Protein AF-A0A4V1TJR4-F1 (afdb_monomer)

Structure (mmCIF, N/CA/C/O backbone):
data_AF-A0A4V1TJR4-F1
#
_entry.id   AF-A0A4V1TJR4-F1
#
loop_
_atom_site.group_PDB
_atom_site.id
_atom_site.type_symbol
_atom_site.label_atom_id
_atom_site.label_alt_id
_atom_site.label_comp_id
_atom_site.label_asym_id
_atom_site.label_entity_id
_atom_site.label_seq_id
_atom_site.pdbx_PDB_ins_code
_atom_site.Cartn_x
_atom_site.Cartn_y
_atom_site.Cartn_z
_atom_site.occupancy
_atom_site.B_iso_or_equiv
_atom_site.auth_seq_id
_atom_site.auth_comp_id
_atom_site.auth_asym_id
_atom_site.auth_atom_id
_atom_site.pdbx_PDB_model_num
ATOM 1 N N . MET A 1 1 ? -10.314 -3.777 49.788 1.00 38.22 1 MET A N 1
ATOM 2 C CA . MET A 1 1 ? -10.938 -4.691 48.811 1.00 38.22 1 MET A CA 1
ATOM 3 C C . MET A 1 1 ? -10.378 -4.323 47.458 1.00 38.22 1 MET A C 1
ATOM 5 O O . MET A 1 1 ? -10.513 -3.183 47.036 1.00 38.22 1 MET A O 1
ATOM 9 N N . THR A 1 2 ? -9.580 -5.224 46.911 1.00 32.88 2 THR A N 1
ATOM 10 C CA . THR A 1 2 ? -8.744 -5.032 45.730 1.00 32.88 2 THR A CA 1
ATOM 11 C C . THR A 1 2 ? -9.587 -4.904 44.470 1.00 32.88 2 THR A C 1
ATOM 13 O O . THR A 1 2 ? -10.451 -5.730 44.196 1.00 32.88 2 THR A O 1
ATOM 16 N N . SER A 1 3 ? -9.292 -3.837 43.730 1.00 39.75 3 SER A N 1
ATOM 17 C CA . SER A 1 3 ? -9.619 -3.632 42.324 1.00 39.75 3 SER A CA 1
ATOM 18 C C . SER A 1 3 ? -9.189 -4.830 41.475 1.00 39.75 3 SER A C 1
ATOM 20 O O . SER A 1 3 ? -8.103 -5.379 41.674 1.00 39.75 3 SER A O 1
ATOM 22 N N . THR A 1 4 ? -10.020 -5.206 40.508 1.00 33.38 4 THR A N 1
ATOM 23 C CA . THR A 1 4 ? -9.563 -5.789 39.240 1.00 33.38 4 THR A CA 1
ATOM 24 C C . THR A 1 4 ? -10.661 -5.582 38.201 1.00 33.38 4 THR A C 1
ATOM 26 O O . THR A 1 4 ? -11.605 -6.358 38.087 1.00 33.38 4 THR A O 1
ATOM 29 N N . THR A 1 5 ? -10.568 -4.470 37.477 1.00 35.16 5 THR A N 1
ATOM 30 C CA . THR A 1 5 ? -11.220 -4.291 36.177 1.00 35.16 5 THR A CA 1
ATOM 31 C C . THR A 1 5 ? -10.621 -5.299 35.186 1.00 35.16 5 THR A C 1
ATOM 33 O O . THR A 1 5 ? -9.412 -5.539 35.247 1.00 35.16 5 THR A O 1
ATOM 36 N N . PRO A 1 6 ? -11.405 -5.881 34.261 1.00 42.47 6 PRO A N 1
ATOM 37 C CA . PRO A 1 6 ? -10.841 -6.661 33.172 1.00 42.47 6 PRO A CA 1
ATOM 38 C C . PRO A 1 6 ? -10.110 -5.704 32.229 1.00 42.47 6 PRO A C 1
ATOM 40 O O . PRO A 1 6 ? -10.704 -4.760 31.708 1.00 42.47 6 PRO A O 1
ATOM 43 N N . THR A 1 7 ? -8.816 -5.927 32.037 1.00 40.94 7 THR A N 1
ATOM 44 C CA . THR A 1 7 ? -8.025 -5.279 30.992 1.00 40.94 7 THR A CA 1
ATOM 45 C C . THR A 1 7 ? -8.457 -5.879 29.657 1.00 40.94 7 THR A C 1
ATOM 47 O O . THR A 1 7 ? -7.927 -6.905 29.234 1.00 40.94 7 THR A O 1
ATOM 50 N N . ASP A 1 8 ? -9.469 -5.287 29.025 1.00 43.50 8 ASP A N 1
ATOM 51 C CA . ASP A 1 8 ? -9.760 -5.562 27.618 1.00 43.50 8 ASP A CA 1
ATOM 52 C C . ASP A 1 8 ? -8.494 -5.182 26.824 1.00 43.50 8 ASP A C 1
ATOM 54 O O . ASP A 1 8 ? -7.945 -4.094 27.064 1.00 43.50 8 ASP A O 1
ATOM 58 N N . PRO A 1 9 ? -7.933 -6.056 25.966 1.00 48.81 9 PRO A N 1
ATOM 59 C CA . PRO A 1 9 ? -6.803 -5.666 25.140 1.00 48.81 9 PRO A CA 1
ATOM 60 C C . PRO A 1 9 ? -7.197 -4.424 24.344 1.00 48.81 9 PRO A C 1
ATOM 62 O O . PRO A 1 9 ? -8.280 -4.371 23.765 1.00 48.81 9 PRO A O 1
ATOM 65 N N . SER A 1 10 ? -6.316 -3.419 24.339 1.00 57.31 10 SER A N 1
ATOM 66 C CA . SER A 1 10 ? -6.489 -2.232 23.507 1.00 57.31 10 SER A CA 1
ATOM 67 C C . SER A 1 10 ? -6.923 -2.676 22.101 1.00 57.31 10 SER A C 1
ATOM 69 O O . SER A 1 10 ? -6.229 -3.502 21.501 1.00 57.31 10 SER A O 1
ATOM 71 N N . PRO A 1 11 ? -8.033 -2.149 21.553 1.00 82.44 11 PRO A N 1
ATOM 72 C CA . PRO A 1 11 ? -8.532 -2.522 20.225 1.00 82.44 11 PRO A CA 1
ATOM 73 C C . PRO A 1 11 ? -7.549 -2.150 19.104 1.00 82.44 11 PRO A C 1
ATOM 75 O O . PRO A 1 11 ? -7.754 -2.515 17.948 1.00 82.44 11 PRO A O 1
ATOM 78 N N . VAL A 1 12 ? -6.478 -1.433 19.456 1.00 94.00 12 VAL A N 1
ATOM 79 C CA . VAL A 1 12 ? -5.390 -0.994 18.593 1.00 94.00 12 VAL A CA 1
ATOM 80 C C . VAL A 1 12 ? -4.115 -1.762 18.941 1.00 94.00 12 VAL A C 1
ATOM 82 O O . VAL A 1 12 ? -3.617 -1.681 20.067 1.00 94.00 12 VAL A O 1
ATOM 85 N N . ILE A 1 13 ? -3.569 -2.466 17.954 1.00 95.25 13 ILE A N 1
ATOM 86 C CA . ILE A 1 13 ? -2.310 -3.209 18.015 1.00 95.25 13 ILE A CA 1
ATOM 87 C C . ILE A 1 13 ? -1.257 -2.415 17.236 1.00 95.25 13 ILE A C 1
ATOM 89 O O . ILE A 1 13 ? -1.428 -2.182 16.041 1.00 95.25 13 ILE A O 1
ATOM 93 N N . ALA A 1 14 ? -0.164 -2.011 17.883 1.00 94.81 14 ALA A N 1
ATOM 94 C CA . ALA A 1 14 ? 0.976 -1.419 17.184 1.00 94.81 14 ALA A CA 1
ATOM 95 C C . ALA A 1 14 ? 1.708 -2.492 16.362 1.00 94.81 14 ALA A C 1
ATOM 97 O O . ALA A 1 14 ? 1.991 -3.583 16.868 1.00 94.81 14 ALA A O 1
ATOM 98 N N . LEU A 1 15 ? 2.003 -2.195 15.097 1.00 95.00 15 LEU A N 1
ATOM 99 C CA . LEU A 1 15 ? 2.690 -3.125 14.204 1.00 95.00 15 LEU A CA 1
ATOM 100 C C . LEU A 1 15 ? 4.219 -2.959 14.324 1.00 95.00 15 LEU A C 1
AT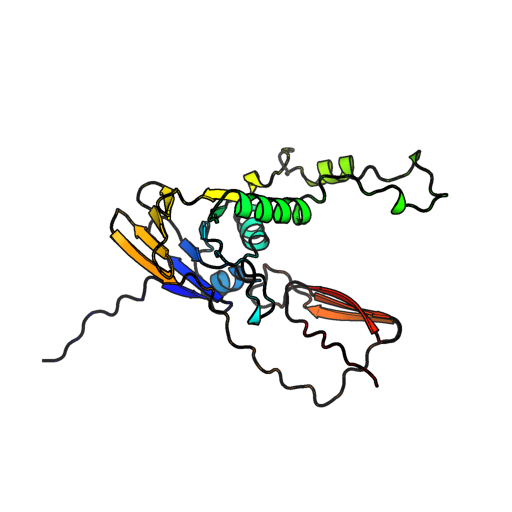OM 102 O O . LEU A 1 15 ? 4.698 -1.825 14.332 1.00 95.00 15 LEU A O 1
ATOM 106 N N . PRO A 1 16 ? 5.008 -4.051 14.410 1.00 92.56 16 PRO A N 1
ATOM 107 C CA . PRO A 1 16 ? 6.461 -3.988 14.597 1.00 92.56 16 PRO A CA 1
ATOM 108 C C . PRO A 1 16 ? 7.248 -3.134 13.591 1.00 92.56 16 PRO A C 1
ATOM 110 O O . PRO A 1 16 ? 8.264 -2.552 13.966 1.00 92.56 16 PRO A O 1
ATOM 113 N N . ARG A 1 17 ? 6.821 -3.066 12.325 1.00 90.69 17 ARG A N 1
ATOM 114 C CA . ARG A 1 17 ? 7.437 -2.240 11.264 1.00 90.69 17 ARG A CA 1
ATOM 115 C C . ARG A 1 17 ? 6.889 -0.815 11.219 1.00 90.69 17 ARG A C 1
ATOM 117 O O . ARG A 1 17 ? 7.406 0.013 10.473 1.00 90.69 17 ARG A O 1
ATOM 124 N N . GLY A 1 18 ? 5.882 -0.534 12.036 1.00 93.06 18 GLY A N 1
ATOM 125 C CA . GLY A 1 18 ? 5.210 0.746 12.154 1.00 93.06 18 GLY A CA 1
ATOM 126 C C . GLY A 1 18 ? 3.765 0.714 11.672 1.00 93.06 18 GLY A C 1
ATOM 127 O O . GLY A 1 18 ? 3.339 -0.167 10.920 1.00 93.06 18 GLY A O 1
ATOM 128 N N . GLY A 1 19 ? 3.012 1.713 12.122 1.00 94.44 19 GLY A N 1
ATOM 129 C CA . GLY A 1 19 ? 1.567 1.776 11.935 1.00 94.44 19 GLY A CA 1
ATOM 130 C C . GLY A 1 19 ? 0.792 1.006 13.004 1.00 94.44 19 GLY A C 1
ATOM 131 O O . GLY A 1 19 ? 1.345 0.486 13.977 1.00 94.44 19 GLY A O 1
ATOM 132 N N . ALA A 1 20 ? -0.523 0.955 12.831 1.00 96.56 20 ALA A N 1
ATOM 133 C CA . ALA A 1 20 ? -1.437 0.377 13.802 1.00 96.56 20 ALA A CA 1
ATOM 134 C C . ALA A 1 20 ? -2.512 -0.472 13.130 1.00 96.56 20 ALA A C 1
ATOM 136 O O . ALA A 1 20 ? -2.950 -0.193 12.019 1.00 96.56 20 ALA A O 1
ATOM 137 N N . TYR A 1 21 ? -2.970 -1.493 13.836 1.00 97.44 21 TYR A N 1
ATOM 138 C CA . TYR A 1 21 ? -3.981 -2.436 13.393 1.00 97.44 21 TYR A CA 1
ATOM 139 C C . TYR A 1 21 ? -5.177 -2.390 14.336 1.00 97.44 21 TYR A C 1
ATOM 141 O O . TYR A 1 21 ? -5.015 -2.472 15.551 1.00 97.44 21 TYR A O 1
ATOM 149 N N . VAL A 1 22 ? -6.380 -2.299 13.779 1.00 97.12 22 VAL A N 1
ATOM 150 C CA . VAL A 1 22 ? -7.634 -2.278 14.533 1.00 97.12 22 VAL A CA 1
ATOM 151 C C . VAL A 1 22 ? -8.538 -3.392 14.028 1.00 97.12 22 VAL A C 1
ATOM 153 O O . VAL A 1 22 ? -9.001 -3.367 12.885 1.00 97.12 22 VAL A O 1
ATOM 156 N N . ALA A 1 23 ? -8.799 -4.380 14.883 1.00 95.56 23 ALA A N 1
ATOM 157 C CA . ALA A 1 23 ? -9.772 -5.428 14.597 1.00 95.56 23 ALA A CA 1
ATOM 158 C C . ALA A 1 23 ? -11.185 -4.897 14.856 1.00 95.56 23 ALA A C 1
ATOM 160 O O . ALA A 1 23 ? -11.465 -4.407 15.948 1.00 95.56 23 ALA A O 1
ATOM 161 N N . THR A 1 24 ? -12.085 -5.028 13.881 1.00 94.62 24 THR A N 1
ATOM 162 C CA . THR A 1 24 ? -13.505 -4.678 14.040 1.00 94.62 24 THR A CA 1
ATOM 163 C C . THR A 1 24 ? -14.396 -5.847 13.614 1.00 94.62 24 THR A C 1
ATOM 165 O O . THR A 1 24 ? -13.952 -6.689 12.822 1.00 94.62 24 THR A O 1
ATOM 168 N N . PRO A 1 25 ? -15.668 -5.890 14.050 1.00 92.94 25 PRO A N 1
ATOM 169 C CA . PRO A 1 25 ? -16.646 -6.855 13.541 1.00 92.94 25 PRO A CA 1
ATOM 170 C C . PRO A 1 25 ? -16.840 -6.810 12.013 1.00 92.94 25 PRO A C 1
ATOM 172 O O . PRO A 1 25 ? -17.247 -7.803 11.417 1.00 92.94 25 PRO A O 1
ATOM 175 N N . HIS A 1 26 ? -16.513 -5.686 11.366 1.00 93.56 26 HIS A N 1
ATOM 176 C CA . HIS A 1 26 ? -16.656 -5.468 9.920 1.00 93.56 26 HIS A CA 1
ATOM 177 C C . HIS A 1 26 ? -15.360 -5.712 9.129 1.00 93.56 26 HIS A C 1
ATOM 179 O O . HIS A 1 26 ? -15.292 -5.422 7.933 1.00 93.56 26 HIS A O 1
ATOM 185 N N . GLY A 1 27 ? -14.327 -6.245 9.786 1.00 92.62 27 GLY A N 1
ATOM 186 C CA . GLY A 1 27 ? -13.013 -6.492 9.205 1.00 92.62 27 GLY A CA 1
ATOM 187 C C . GLY A 1 27 ? -11.919 -5.618 9.812 1.00 92.62 27 GLY A C 1
ATOM 188 O O . GLY A 1 27 ? -12.170 -4.641 10.517 1.00 92.62 27 GLY A O 1
ATOM 189 N N . ALA A 1 28 ? -10.675 -6.006 9.557 1.00 95.06 28 ALA A N 1
ATOM 190 C CA . ALA A 1 28 ? -9.513 -5.308 10.080 1.00 95.06 28 ALA A CA 1
ATOM 191 C C . ALA A 1 28 ? -9.184 -4.046 9.278 1.00 95.06 28 ALA A C 1
ATOM 193 O O . ALA A 1 28 ? -9.256 -4.049 8.043 1.00 95.06 28 ALA A O 1
ATOM 194 N N . ILE A 1 29 ? -8.765 -3.005 9.995 1.00 98.06 29 ILE A N 1
ATOM 195 C CA . ILE A 1 29 ? -8.254 -1.750 9.444 1.00 98.06 29 ILE A CA 1
ATOM 196 C C . ILE A 1 29 ? -6.796 -1.608 9.853 1.00 98.06 29 ILE A C 1
ATOM 198 O O . ILE A 1 29 ? -6.458 -1.831 11.014 1.00 98.06 29 ILE A O 1
ATOM 202 N N . GLN A 1 30 ? -5.946 -1.191 8.923 1.00 98.06 30 GLN A N 1
ATOM 203 C CA . GLN A 1 30 ? -4.584 -0.786 9.238 1.00 98.06 30 GLN A CA 1
ATOM 204 C C . GLN A 1 30 ? -4.365 0.696 8.943 1.00 98.06 30 GLN A C 1
ATOM 206 O O . GLN A 1 30 ? -4.828 1.208 7.931 1.00 98.06 30 GLN A O 1
ATOM 211 N N . PHE A 1 31 ? -3.640 1.371 9.823 1.00 97.81 31 PHE A N 1
ATOM 212 C CA . PHE A 1 31 ? -3.263 2.774 9.735 1.00 97.81 31 PHE A CA 1
ATOM 213 C C . PHE A 1 31 ? -1.756 2.872 9.553 1.00 97.81 31 PHE A C 1
ATOM 215 O O . PHE A 1 31 ? -1.008 2.290 10.340 1.00 97.81 31 PHE A O 1
ATOM 222 N N . GLY A 1 32 ? -1.315 3.607 8.534 1.00 96.69 32 GLY A N 1
ATOM 223 C CA . GLY A 1 32 ? 0.091 3.609 8.139 1.00 96.69 32 GLY A CA 1
ATOM 224 C C . GLY A 1 32 ? 0.467 2.337 7.380 1.00 96.69 32 GLY A C 1
ATOM 225 O O . GLY A 1 32 ? 0.025 1.228 7.694 1.00 96.69 32 GLY A O 1
ATOM 226 N N . ILE A 1 33 ? 1.266 2.501 6.331 1.00 96.62 33 ILE A N 1
ATOM 227 C CA . ILE A 1 33 ? 1.611 1.425 5.402 1.00 96.62 33 ILE A CA 1
ATOM 228 C C . ILE A 1 33 ? 3.122 1.489 5.119 1.00 96.62 33 ILE A C 1
ATOM 230 O O . ILE A 1 33 ? 3.523 1.792 3.997 1.00 96.62 33 ILE A O 1
ATOM 234 N N . PRO A 1 34 ? 3.988 1.283 6.131 1.00 94.44 34 PRO A N 1
ATOM 235 C CA . PRO A 1 34 ? 5.426 1.179 5.893 1.00 94.44 34 PRO A CA 1
ATOM 236 C C . PRO A 1 34 ? 5.758 -0.064 5.045 1.00 94.44 34 PRO A C 1
ATOM 238 O O . PRO A 1 34 ? 4.907 -0.955 4.895 1.00 94.44 34 PRO A O 1
ATOM 241 N N . PRO A 1 35 ? 6.988 -0.170 4.507 1.00 89.44 35 PRO A N 1
ATOM 242 C CA . PRO A 1 35 ? 7.384 -1.310 3.696 1.00 89.44 35 PRO A CA 1
ATOM 243 C C . PRO A 1 35 ? 7.189 -2.624 4.447 1.00 89.44 35 PRO A C 1
ATOM 245 O O . PRO A 1 35 ? 7.333 -2.711 5.668 1.00 89.44 35 PRO A O 1
ATOM 248 N N . GLU A 1 36 ? 6.848 -3.669 3.696 1.00 87.44 36 GLU A N 1
ATOM 249 C CA . GLU A 1 36 ? 6.663 -5.028 4.213 1.00 87.44 36 GLU A CA 1
ATOM 250 C C . GLU A 1 36 ? 5.591 -5.188 5.313 1.00 87.44 36 GLU A C 1
ATOM 252 O O . GLU A 1 36 ? 5.551 -6.221 5.980 1.00 87.44 36 GLU A O 1
ATOM 257 N N . THR A 1 37 ? 4.687 -4.223 5.508 1.00 91.12 37 THR A N 1
ATOM 258 C CA . THR A 1 37 ? 3.726 -4.231 6.629 1.00 91.12 37 THR A CA 1
ATOM 259 C C . THR A 1 37 ? 2.829 -5.482 6.714 1.00 91.12 37 THR A C 1
ATOM 261 O O . THR A 1 37 ? 2.460 -5.925 7.800 1.00 91.12 37 THR A O 1
ATOM 264 N N . ILE A 1 38 ? 2.539 -6.149 5.589 1.00 91.31 38 ILE A N 1
ATOM 265 C CA . ILE A 1 38 ? 1.778 -7.415 5.591 1.00 91.31 38 ILE A CA 1
ATOM 266 C C . ILE A 1 38 ? 2.507 -8.508 6.376 1.00 91.31 38 ILE A C 1
ATOM 268 O O . ILE A 1 38 ? 1.854 -9.343 7.007 1.00 91.31 38 ILE A O 1
ATOM 272 N N . LYS A 1 39 ? 3.846 -8.501 6.378 1.00 90.19 39 LYS A N 1
ATOM 273 C CA . LYS A 1 39 ? 4.643 -9.480 7.124 1.00 90.19 39 LYS A CA 1
ATOM 274 C C . LYS A 1 39 ? 4.349 -9.406 8.617 1.00 90.19 39 LYS A C 1
ATOM 276 O O . LYS A 1 39 ? 4.365 -10.446 9.268 1.00 90.19 39 LYS A O 1
ATOM 281 N N . ASP A 1 40 ? 3.995 -8.234 9.144 1.00 92.94 40 ASP A N 1
ATOM 282 C CA . ASP A 1 40 ? 3.576 -8.097 10.539 1.00 92.94 40 ASP A CA 1
ATOM 283 C C . ASP A 1 40 ? 2.237 -8.791 10.787 1.00 92.94 40 ASP A C 1
ATOM 285 O O . ASP A 1 40 ? 2.120 -9.564 11.735 1.00 92.94 40 ASP A O 1
ATOM 289 N N . SER A 1 41 ? 1.255 -8.607 9.895 1.00 92.44 41 SER A N 1
ATOM 290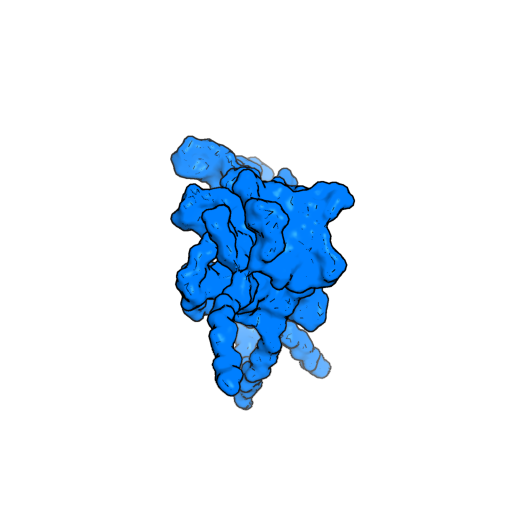 C CA . SER A 1 41 ? -0.018 -9.338 9.981 1.00 92.44 41 SER A CA 1
ATOM 291 C C . SER A 1 41 ? 0.207 -10.854 9.940 1.00 92.44 41 SER A C 1
ATOM 293 O O . SER A 1 41 ? -0.361 -11.586 10.747 1.00 92.44 41 SER A O 1
ATOM 295 N N . MET A 1 42 ? 1.079 -11.337 9.050 1.00 89.94 42 MET A N 1
ATOM 296 C CA . MET A 1 42 ? 1.401 -12.765 8.934 1.00 89.94 42 MET A CA 1
ATOM 297 C C . MET A 1 42 ? 2.126 -13.300 10.177 1.00 89.94 42 MET A C 1
ATOM 299 O O . MET A 1 42 ? 1.744 -14.344 10.707 1.00 89.94 42 MET A O 1
ATOM 303 N N . ALA A 1 43 ? 3.142 -12.586 10.668 1.00 90.56 43 ALA A N 1
ATOM 304 C CA . ALA A 1 43 ? 3.936 -12.985 11.830 1.00 90.56 43 ALA A CA 1
ATOM 305 C C . ALA A 1 43 ? 3.105 -13.001 13.120 1.00 90.56 43 ALA A C 1
ATOM 307 O O . ALA A 1 43 ? 3.212 -13.933 13.917 1.00 90.56 43 ALA A O 1
ATOM 308 N N . LEU A 1 44 ? 2.230 -12.008 13.292 1.00 91.88 44 LEU A N 1
ATOM 309 C CA . LEU A 1 44 ? 1.305 -11.908 14.422 1.00 91.88 44 LEU A CA 1
ATOM 310 C C . LEU A 1 44 ? 0.063 -12.800 14.263 1.00 91.88 44 LEU A C 1
ATOM 312 O O . LEU A 1 44 ? -0.768 -12.848 15.167 1.00 91.88 44 LEU A O 1
ATOM 316 N N . ARG A 1 45 ? -0.069 -13.519 13.137 1.00 93.38 45 ARG A N 1
ATOM 317 C CA . ARG A 1 45 ? -1.240 -14.347 12.789 1.00 93.38 45 ARG A CA 1
ATOM 318 C C . ARG A 1 45 ? -2.556 -13.559 12.813 1.00 93.38 45 ARG A C 1
ATOM 320 O O . ARG A 1 45 ? -3.610 -14.102 13.138 1.00 93.38 45 ARG A O 1
ATOM 327 N N . LEU A 1 46 ? -2.487 -12.279 12.460 1.00 94.25 46 LEU A N 1
ATOM 328 C CA . LEU A 1 46 ? -3.638 -11.408 12.281 1.00 94.25 46 LEU A CA 1
ATOM 329 C C . LEU A 1 46 ? -4.267 -11.645 10.908 1.00 94.25 46 LEU A C 1
ATOM 331 O O . LEU A 1 46 ? -3.608 -12.045 9.944 1.00 94.25 46 LEU A O 1
ATOM 335 N N . VAL A 1 47 ? -5.559 -11.342 10.795 1.00 94.69 47 VAL A N 1
ATOM 336 C CA . VAL A 1 47 ? -6.214 -11.291 9.487 1.00 94.69 47 VAL A CA 1
ATOM 337 C C . VAL A 1 47 ? -5.596 -10.144 8.700 1.00 94.69 47 VAL A C 1
ATOM 339 O O . VAL A 1 47 ? -5.634 -9.003 9.161 1.00 94.69 47 VAL A O 1
ATOM 342 N N . VAL A 1 48 ? -5.066 -10.436 7.510 1.00 96.19 48 VAL A N 1
ATOM 343 C CA . VAL A 1 48 ? -4.548 -9.399 6.609 1.00 96.19 48 VAL A CA 1
ATOM 344 C C . VAL A 1 48 ? -5.672 -8.394 6.313 1.00 96.19 48 VAL A C 1
ATOM 346 O O . VAL A 1 48 ? -6.756 -8.830 5.902 1.00 96.19 48 VAL A O 1
ATOM 349 N N . PRO A 1 49 ? -5.461 -7.083 6.521 1.00 97.25 49 PRO A N 1
ATOM 350 C CA . PRO A 1 49 ? -6.493 -6.080 6.298 1.00 97.25 49 PRO A CA 1
ATOM 351 C C . PRO A 1 49 ? -6.963 -6.017 4.842 1.00 97.25 49 PRO A C 1
ATOM 353 O O . PRO A 1 49 ? -6.224 -6.303 3.898 1.00 97.25 49 PRO A O 1
ATOM 356 N N . THR A 1 50 ? -8.213 -5.599 4.665 1.00 97.19 50 THR A N 1
ATOM 357 C CA . THR A 1 50 ? -8.763 -5.159 3.370 1.00 97.19 50 THR A CA 1
ATOM 358 C C . THR A 1 50 ? -9.067 -3.665 3.371 1.00 97.19 50 THR A C 1
ATOM 360 O O . THR A 1 50 ? -9.618 -3.154 2.402 1.00 97.19 50 THR A O 1
ATOM 363 N N . ILE A 1 51 ? -8.765 -2.969 4.465 1.00 98.50 51 ILE A N 1
ATOM 364 C CA . ILE A 1 51 ? -8.975 -1.537 4.639 1.00 98.50 51 ILE A CA 1
ATOM 365 C C . ILE A 1 51 ? -7.671 -0.968 5.181 1.00 98.50 51 ILE A C 1
ATOM 367 O O . ILE A 1 51 ? -7.191 -1.408 6.227 1.00 98.50 51 ILE A O 1
ATOM 371 N N . TYR A 1 52 ? -7.117 0.004 4.472 1.00 98.50 52 TYR A N 1
ATOM 372 C CA . TYR A 1 52 ? -5.906 0.699 4.876 1.00 98.50 52 TYR A CA 1
ATOM 373 C C . TYR A 1 52 ? -6.165 2.199 4.869 1.00 98.50 52 TYR A C 1
ATOM 375 O O . TYR A 1 52 ? -6.670 2.734 3.886 1.00 98.50 52 TYR A O 1
ATOM 383 N N . VAL A 1 53 ? -5.825 2.871 5.959 1.00 98.44 53 VAL A N 1
ATOM 384 C CA . VAL A 1 53 ? -5.841 4.326 6.073 1.00 98.44 53 VAL A CA 1
ATOM 385 C C . VAL A 1 53 ? -4.444 4.818 5.731 1.00 98.44 53 VAL A C 1
ATOM 387 O O . VAL A 1 53 ? -3.477 4.553 6.454 1.00 98.44 53 VAL A O 1
ATOM 390 N N . VAL A 1 54 ? -4.346 5.480 4.581 1.00 97.81 54 VAL A N 1
ATOM 391 C CA . VAL A 1 54 ? -3.107 6.074 4.086 1.00 97.81 54 VAL A CA 1
ATOM 392 C C . VAL A 1 54 ? -2.782 7.275 4.980 1.00 97.81 54 VAL A C 1
ATOM 394 O O . VAL A 1 54 ? -3.667 8.100 5.213 1.00 97.81 54 VAL A O 1
ATOM 397 N N . PRO A 1 55 ? -1.554 7.377 5.514 1.00 94.12 55 PRO A N 1
ATOM 398 C CA . PRO A 1 55 ? -1.190 8.490 6.383 1.00 94.12 55 PRO A CA 1
ATOM 399 C C . PRO A 1 55 ? -1.194 9.814 5.614 1.00 94.12 55 PRO A C 1
ATOM 401 O O . PRO A 1 55 ? -0.947 9.837 4.409 1.00 94.12 55 PRO A O 1
ATOM 404 N N . HIS A 1 56 ? -1.422 10.920 6.325 1.00 91.25 56 HIS A N 1
ATOM 405 C CA . HIS A 1 56 ? -1.359 12.264 5.741 1.00 91.25 56 HIS A CA 1
ATOM 406 C C . HIS A 1 56 ? 0.020 12.541 5.118 1.00 91.25 56 HIS A C 1
ATOM 408 O O . HIS A 1 56 ? 0.151 12.893 3.941 1.00 91.25 56 HIS A O 1
ATOM 414 N N . ASP A 1 57 ? 1.070 12.300 5.905 1.00 91.75 57 ASP A N 1
ATOM 415 C CA . ASP A 1 57 ? 2.447 12.321 5.440 1.00 91.75 57 ASP A CA 1
ATOM 416 C C . ASP A 1 57 ? 2.801 10.968 4.820 1.00 91.75 57 ASP A C 1
ATOM 418 O O . ASP A 1 57 ? 3.059 9.991 5.520 1.00 91.75 57 ASP A O 1
ATOM 422 N N . LEU A 1 58 ? 2.860 10.916 3.487 1.00 93.06 58 LEU A N 1
ATOM 423 C CA . LEU A 1 58 ? 3.231 9.692 2.763 1.00 93.06 58 LEU A CA 1
ATOM 424 C C . LEU A 1 58 ? 4.697 9.283 2.980 1.00 93.06 58 LEU A C 1
ATOM 426 O O . LEU A 1 58 ? 5.068 8.146 2.706 1.00 93.06 58 LEU A O 1
ATOM 430 N N . PHE A 1 59 ? 5.543 10.208 3.438 1.00 92.50 59 PHE A N 1
ATOM 431 C CA . PHE A 1 59 ? 6.978 9.996 3.580 1.00 92.50 59 PHE A CA 1
ATOM 432 C C . PHE A 1 59 ? 7.491 10.512 4.922 1.00 92.50 59 PHE A C 1
ATOM 434 O O . PHE A 1 59 ? 7.448 11.710 5.220 1.00 92.50 59 PHE A O 1
ATOM 441 N N . HIS A 1 60 ? 8.063 9.612 5.711 1.00 89.62 60 HIS A N 1
ATOM 442 C CA . HIS A 1 60 ? 8.628 9.922 7.010 1.00 89.62 60 HIS A CA 1
ATOM 443 C C . HIS A 1 60 ? 10.050 10.489 6.867 1.00 89.62 60 HIS A C 1
ATOM 445 O O . HIS A 1 60 ? 11.060 9.778 6.936 1.00 89.62 60 HIS A O 1
ATOM 451 N N . ARG A 1 61 ? 10.145 11.816 6.720 1.00 87.25 61 ARG A N 1
ATOM 452 C CA . ARG A 1 61 ? 11.387 12.549 6.388 1.00 87.25 61 ARG A CA 1
ATOM 453 C C . ARG A 1 61 ? 12.583 12.236 7.282 1.00 87.25 61 ARG A C 1
ATOM 455 O O . ARG A 1 61 ? 13.679 12.047 6.773 1.00 87.25 61 ARG A O 1
ATOM 462 N N . ARG A 1 62 ? 12.391 12.149 8.605 1.00 86.31 62 ARG A N 1
ATOM 463 C CA . ARG A 1 62 ? 13.494 11.868 9.551 1.00 86.31 62 ARG A CA 1
ATOM 464 C C . ARG A 1 62 ? 14.105 10.481 9.360 1.00 86.31 62 ARG A C 1
ATOM 466 O O . ARG A 1 62 ? 15.248 10.261 9.738 1.00 86.31 62 ARG A O 1
ATOM 473 N N . ARG A 1 63 ? 13.324 9.544 8.823 1.00 84.38 63 ARG A N 1
ATOM 474 C CA . ARG A 1 63 ? 13.736 8.152 8.626 1.00 84.38 63 ARG A CA 1
ATOM 475 C C . ARG A 1 63 ? 14.127 7.866 7.184 1.00 84.38 63 ARG A C 1
ATOM 477 O O . ARG A 1 63 ? 14.851 6.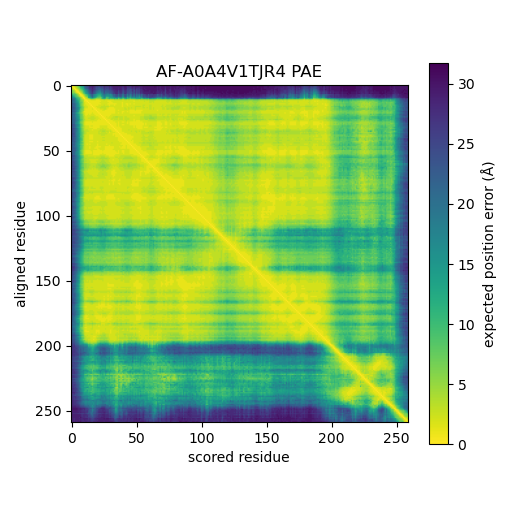899 6.978 1.00 84.38 63 ARG A O 1
ATOM 484 N N . GLY A 1 64 ? 13.721 8.731 6.250 1.00 87.69 64 GLY A N 1
ATOM 485 C CA . GLY A 1 64 ? 13.931 8.540 4.819 1.00 87.69 64 GLY A CA 1
ATOM 486 C C . GLY A 1 64 ? 13.011 7.471 4.230 1.00 87.69 64 GLY A C 1
ATOM 487 O O . GLY A 1 64 ? 13.390 6.861 3.244 1.00 87.69 64 GLY A O 1
ATOM 488 N N . LEU A 1 65 ? 11.846 7.246 4.850 1.00 88.56 65 LEU A N 1
ATOM 489 C CA . LEU A 1 65 ? 10.993 6.084 4.607 1.00 88.56 65 LEU A CA 1
ATOM 490 C C . LEU A 1 65 ? 9.670 6.459 3.934 1.00 88.56 65 LEU A C 1
ATOM 492 O O . LEU A 1 65 ? 8.964 7.336 4.436 1.00 88.56 65 LEU A O 1
ATOM 496 N N . ASN A 1 66 ? 9.276 5.743 2.881 1.00 90.44 66 ASN A N 1
ATOM 497 C CA . ASN A 1 66 ? 7.895 5.758 2.392 1.00 90.44 66 ASN A CA 1
ATOM 498 C C . ASN A 1 66 ? 6.980 5.014 3.381 1.00 90.44 66 ASN A C 1
ATOM 500 O O . ASN A 1 66 ? 7.190 3.838 3.648 1.00 90.44 66 ASN A O 1
ATOM 504 N N . VAL A 1 67 ? 5.960 5.680 3.923 1.00 94.00 67 VAL A N 1
ATOM 505 C CA . VAL A 1 67 ? 4.982 5.080 4.857 1.00 94.00 67 VAL A CA 1
ATOM 506 C C . VAL A 1 67 ? 3.604 4.875 4.218 1.00 94.00 67 VAL A C 1
ATOM 508 O O . VAL A 1 67 ? 2.612 4.637 4.913 1.00 94.00 67 VAL A O 1
ATOM 511 N N . ALA A 1 68 ? 3.550 4.953 2.887 1.00 94.69 68 ALA A N 1
ATOM 512 C CA . ALA A 1 68 ? 2.382 4.719 2.049 1.00 94.69 68 ALA A CA 1
ATOM 513 C C . ALA A 1 68 ? 2.666 3.681 0.938 1.00 94.69 68 ALA A C 1
ATOM 515 O O . ALA A 1 68 ? 2.238 3.849 -0.206 1.00 94.69 68 ALA A O 1
ATOM 516 N N . GLU A 1 69 ? 3.363 2.590 1.267 1.00 92.69 69 GLU A N 1
ATOM 517 C CA . GLU A 1 69 ? 3.659 1.437 0.395 1.00 92.69 69 GLU A CA 1
ATOM 518 C C . GLU A 1 69 ? 2.396 0.596 0.116 1.00 92.69 69 GLU A C 1
ATOM 520 O O . GLU A 1 69 ? 2.239 -0.538 0.568 1.00 92.69 69 GLU A O 1
ATOM 525 N N . CYS A 1 70 ? 1.440 1.171 -0.616 1.00 94.62 70 CYS A N 1
ATOM 526 C CA . CYS A 1 70 ? 0.113 0.584 -0.844 1.00 94.62 70 CYS A CA 1
ATOM 527 C C . CYS A 1 70 ? 0.133 -0.653 -1.762 1.00 94.62 70 CYS A C 1
ATOM 529 O O . CYS A 1 70 ? -0.793 -1.468 -1.737 1.00 94.62 70 CYS A O 1
ATOM 531 N N . GLU A 1 71 ? 1.175 -0.784 -2.580 1.00 92.12 71 GLU A N 1
ATOM 532 C CA . GLU A 1 71 ? 1.283 -1.748 -3.676 1.00 92.12 71 GLU A CA 1
ATOM 533 C C . GLU A 1 71 ? 1.286 -3.190 -3.184 1.00 92.12 71 GLU A C 1
ATOM 535 O O . GLU A 1 71 ? 0.432 -3.986 -3.573 1.00 92.12 71 GLU A O 1
ATOM 540 N N . PHE A 1 72 ? 2.187 -3.518 -2.257 1.00 89.19 72 PHE A N 1
ATOM 541 C CA . PHE A 1 72 ? 2.286 -4.864 -1.699 1.00 89.19 72 PHE A CA 1
ATOM 542 C C . PHE A 1 72 ? 0.974 -5.327 -1.043 1.00 89.19 72 PHE A C 1
ATOM 544 O O . PHE A 1 72 ? 0.516 -6.429 -1.369 1.00 89.19 72 PHE A O 1
ATOM 551 N N . PRO A 1 73 ? 0.326 -4.528 -0.165 1.00 94.50 73 PRO A N 1
ATOM 552 C CA . PRO A 1 73 ? -1.004 -4.828 0.364 1.00 94.50 73 PRO A CA 1
ATOM 553 C C . PRO A 1 73 ? -2.046 -5.130 -0.706 1.00 94.50 73 PRO A C 1
ATOM 555 O O . PRO A 1 73 ? -2.793 -6.106 -0.573 1.00 94.50 73 PRO A O 1
ATOM 558 N N . ALA A 1 74 ? -2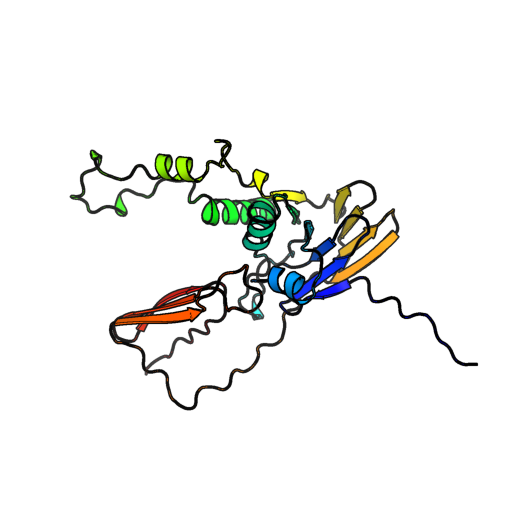.090 -4.333 -1.771 1.00 96.19 74 ALA A N 1
ATOM 559 C CA . ALA A 1 74 ? -3.024 -4.539 -2.868 1.00 96.19 74 ALA A CA 1
ATOM 560 C C . ALA A 1 74 ? -2.708 -5.822 -3.647 1.00 96.19 74 ALA A C 1
ATOM 562 O O . ALA A 1 74 ? -3.607 -6.629 -3.881 1.00 96.19 74 ALA A O 1
ATOM 563 N N . TYR A 1 75 ? -1.441 -6.061 -3.991 1.00 93.25 75 TYR A N 1
ATOM 564 C CA . TYR A 1 75 ? -1.006 -7.234 -4.756 1.00 93.25 75 TYR A CA 1
ATOM 565 C C . TYR A 1 75 ? -1.264 -8.527 -3.994 1.00 93.25 75 TYR A C 1
ATOM 567 O O . TYR A 1 75 ? -1.807 -9.475 -4.557 1.00 93.25 75 TYR A O 1
ATOM 575 N N . TYR A 1 76 ? -0.942 -8.563 -2.701 1.00 93.50 76 TYR A N 1
ATOM 576 C CA . TYR A 1 76 ? -1.200 -9.730 -1.863 1.00 93.50 76 TYR A CA 1
ATOM 577 C C . TYR A 1 76 ? -2.698 -10.036 -1.776 1.00 93.50 76 TYR A C 1
ATOM 579 O O . TYR A 1 76 ? -3.131 -11.168 -1.999 1.00 93.50 76 TYR A O 1
ATOM 587 N N . ASN A 1 77 ? -3.518 -9.020 -1.495 1.00 96.31 77 ASN A N 1
ATOM 588 C CA . ASN A 1 77 ? -4.961 -9.206 -1.410 1.00 96.31 77 ASN A CA 1
ATOM 589 C C . ASN A 1 77 ? -5.557 -9.638 -2.758 1.00 96.31 77 ASN A C 1
ATOM 591 O O . ASN A 1 77 ? -6.360 -10.570 -2.792 1.00 96.31 77 ASN A O 1
ATOM 595 N N . PHE A 1 78 ? -5.131 -9.032 -3.864 1.00 94.94 78 PHE A N 1
ATOM 596 C CA . PHE A 1 78 ? -5.693 -9.309 -5.180 1.00 94.94 78 PHE A CA 1
ATOM 597 C C . PHE A 1 78 ? -5.197 -10.630 -5.777 1.00 94.94 78 PHE A C 1
ATOM 599 O O . PHE A 1 78 ? -5.999 -11.499 -6.123 1.00 94.94 78 PHE A O 1
ATOM 606 N N . PHE A 1 79 ? -3.882 -10.828 -5.886 1.00 91.38 79 PHE A N 1
ATOM 607 C CA . PHE A 1 79 ? -3.324 -11.989 -6.576 1.00 91.38 79 PHE A CA 1
ATOM 608 C C . PHE A 1 79 ? -3.376 -13.263 -5.734 1.00 91.38 79 PHE A C 1
ATOM 610 O O . PHE A 1 79 ? -3.618 -14.330 -6.305 1.00 91.38 79 PHE A O 1
ATOM 617 N N . LEU A 1 80 ? -3.196 -13.176 -4.411 1.00 92.44 80 LEU A N 1
ATOM 618 C CA . LEU A 1 80 ? -3.159 -14.353 -3.534 1.00 92.44 80 LEU A CA 1
ATOM 619 C C . LEU A 1 80 ? -4.513 -14.588 -2.861 1.00 92.44 80 LEU A C 1
ATOM 621 O O . LEU A 1 80 ? -5.038 -15.696 -2.929 1.00 92.44 80 LEU A O 1
ATOM 625 N N . LEU A 1 81 ? -5.107 -13.554 -2.260 1.00 94.62 81 LEU A N 1
ATOM 626 C CA . LEU A 1 81 ? -6.372 -13.693 -1.522 1.00 94.62 81 LEU A CA 1
ATOM 627 C C . LEU A 1 81 ? -7.631 -13.459 -2.373 1.00 94.62 81 LEU A C 1
ATOM 629 O O . LEU A 1 81 ? -8.739 -13.593 -1.856 1.00 94.62 81 LEU A O 1
ATOM 633 N N . LYS A 1 82 ? -7.471 -13.129 -3.663 1.00 94.62 82 LYS A N 1
ATOM 634 C CA . LYS A 1 82 ? -8.558 -12.913 -4.637 1.00 94.62 82 LYS A CA 1
ATOM 635 C C . LYS A 1 82 ? -9.608 -11.896 -4.175 1.00 94.62 82 LYS A C 1
ATOM 637 O O . LYS A 1 82 ? -10.800 -12.064 -4.425 1.00 94.62 82 LYS A O 1
ATOM 642 N N . ARG A 1 83 ? -9.167 -10.830 -3.505 1.00 96.00 83 ARG A N 1
ATOM 643 C CA . ARG A 1 83 ? -10.025 -9.759 -2.978 1.00 96.00 83 ARG A CA 1
ATOM 644 C C . ARG A 1 83 ? -9.417 -8.376 -3.198 1.00 96.00 83 ARG A C 1
ATOM 646 O O . ARG A 1 83 ? -8.203 -8.219 -3.254 1.00 96.00 83 ARG A O 1
ATOM 653 N N . ARG A 1 84 ? -10.284 -7.372 -3.303 1.00 96.62 84 ARG A N 1
ATOM 654 C CA . ARG A 1 84 ? -9.923 -5.956 -3.456 1.00 96.62 84 ARG A CA 1
ATOM 655 C C . ARG A 1 84 ? -9.669 -5.314 -2.089 1.00 96.62 84 ARG A C 1
ATOM 657 O O . ARG A 1 84 ? -10.329 -5.689 -1.117 1.00 96.62 84 ARG A O 1
ATOM 664 N N . ILE A 1 85 ? -8.765 -4.338 -2.015 1.00 98.19 85 ILE A N 1
ATOM 665 C CA . ILE A 1 85 ? -8.588 -3.508 -0.811 1.00 98.19 85 ILE A CA 1
ATOM 666 C C . ILE A 1 85 ? -9.282 -2.156 -0.952 1.00 98.19 85 ILE A C 1
ATOM 668 O O . ILE A 1 85 ? -9.521 -1.684 -2.059 1.00 98.19 85 ILE A O 1
ATOM 672 N N . ARG A 1 86 ? -9.552 -1.508 0.178 1.00 98.62 86 ARG A N 1
ATOM 673 C CA . ARG A 1 86 ? -9.960 -0.109 0.253 1.00 98.62 86 ARG A CA 1
ATOM 674 C C . ARG A 1 86 ? -8.827 0.734 0.813 1.00 98.62 86 ARG A C 1
ATOM 676 O O . ARG A 1 86 ? -8.317 0.416 1.886 1.00 98.62 86 ARG A O 1
ATOM 683 N N . LEU A 1 87 ? -8.462 1.792 0.099 1.00 98.62 87 LEU A N 1
ATOM 684 C CA . LEU A 1 87 ? -7.529 2.811 0.566 1.00 98.62 87 LEU A CA 1
ATOM 685 C C . LEU A 1 87 ? -8.322 4.040 0.993 1.00 98.62 87 LEU A C 1
ATOM 687 O O . LEU A 1 87 ? -8.946 4.703 0.164 1.00 98.62 87 LEU A O 1
ATOM 691 N N . VAL A 1 88 ? -8.305 4.322 2.290 1.00 98.62 88 VAL A N 1
ATOM 692 C CA . VAL A 1 88 ? -8.871 5.541 2.859 1.00 98.62 88 VAL A CA 1
ATOM 693 C C . VAL A 1 88 ? -7.828 6.642 2.754 1.00 98.62 88 VAL A C 1
ATOM 695 O O . VAL A 1 88 ? -6.708 6.471 3.232 1.00 98.62 88 VAL A O 1
ATOM 698 N N . ILE A 1 89 ? -8.185 7.741 2.102 1.00 97.88 89 ILE A N 1
ATOM 699 C CA . ILE A 1 89 ? -7.265 8.814 1.717 1.00 97.88 89 ILE A CA 1
ATOM 700 C C . ILE A 1 89 ? -7.877 10.187 1.997 1.00 97.88 89 ILE A C 1
ATOM 702 O O . ILE A 1 89 ? -9.099 10.342 2.000 1.00 97.88 89 ILE A O 1
ATOM 706 N N . ASP A 1 90 ? -7.025 11.192 2.185 1.00 96.00 90 ASP A N 1
ATOM 707 C CA . ASP A 1 90 ? -7.465 12.556 2.493 1.00 96.00 90 ASP A CA 1
ATOM 708 C C . ASP A 1 90 ? -8.269 13.184 1.354 1.00 96.00 90 ASP A C 1
ATOM 710 O O . ASP A 1 90 ? -9.402 13.615 1.555 1.00 96.00 90 ASP A O 1
ATOM 714 N N . ASP A 1 91 ? -7.706 13.223 0.145 1.00 95.88 91 ASP A N 1
ATOM 715 C CA . ASP A 1 91 ? -8.305 13.962 -0.961 1.00 95.88 91 ASP A CA 1
ATOM 716 C C . ASP A 1 91 ? -7.922 13.420 -2.350 1.00 95.88 91 ASP A C 1
ATOM 718 O O . ASP A 1 91 ? -7.169 12.457 -2.514 1.00 95.88 91 ASP A O 1
ATOM 722 N N . ALA A 1 92 ? -8.459 14.072 -3.385 1.00 97.00 92 ALA A N 1
ATOM 723 C CA . ALA A 1 92 ? -8.228 13.722 -4.783 1.00 97.00 92 ALA A CA 1
ATOM 724 C C . ALA A 1 92 ? -6.760 13.859 -5.231 1.00 97.00 92 ALA A C 1
ATOM 726 O O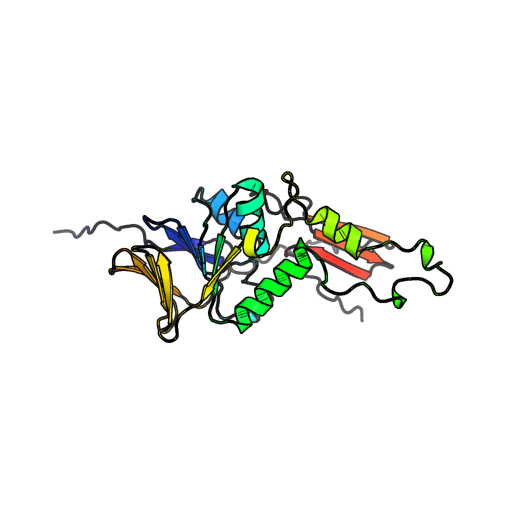 . ALA A 1 92 ? -6.338 13.150 -6.143 1.00 97.00 92 ALA A O 1
ATOM 727 N N . SER A 1 93 ? -5.986 14.758 -4.617 1.00 96.56 93 SER A N 1
ATOM 728 C CA . SER A 1 93 ? -4.558 14.922 -4.907 1.00 96.56 93 SER A CA 1
ATOM 729 C C . SER A 1 93 ? -3.772 13.728 -4.380 1.00 96.56 93 SER A C 1
ATOM 731 O O . SER A 1 93 ? -2.953 13.163 -5.107 1.00 96.56 93 SER A O 1
ATOM 733 N N . VAL A 1 94 ? -4.054 13.284 -3.151 1.00 96.12 94 VAL A N 1
ATOM 734 C CA . VAL A 1 94 ? -3.466 12.050 -2.603 1.00 96.12 94 VAL A CA 1
ATOM 735 C C . VAL A 1 94 ? -3.840 10.849 -3.466 1.00 96.12 94 VAL A C 1
ATOM 737 O O . VAL A 1 94 ? -2.957 10.067 -3.821 1.00 96.12 94 VAL A O 1
ATOM 740 N N . GLU A 1 95 ? -5.107 10.742 -3.878 1.00 97.25 95 GLU A N 1
ATOM 741 C CA . GLU A 1 95 ? -5.543 9.676 -4.785 1.00 97.25 95 GLU A CA 1
ATOM 742 C C . GLU A 1 95 ? -4.730 9.650 -6.074 1.00 97.25 95 GLU A C 1
ATOM 744 O O . GLU A 1 95 ? -4.240 8.595 -6.467 1.00 97.25 95 GLU A O 1
ATOM 749 N N . ALA A 1 96 ? -4.578 10.803 -6.732 1.00 96.69 96 ALA A N 1
ATOM 750 C CA . ALA A 1 96 ? -3.881 10.896 -8.006 1.00 96.69 96 ALA A CA 1
ATOM 751 C C . ALA A 1 96 ? -2.429 10.415 -7.892 1.00 96.69 96 ALA A C 1
ATOM 753 O O . ALA A 1 96 ? -1.962 9.683 -8.763 1.00 96.69 96 ALA A O 1
ATOM 754 N N . ARG A 1 97 ? -1.737 10.757 -6.796 1.00 95.06 97 ARG A N 1
ATOM 755 C CA . ARG A 1 97 ? -0.364 10.291 -6.541 1.00 95.06 97 ARG A CA 1
ATOM 756 C C . ARG A 1 97 ? -0.302 8.783 -6.320 1.00 95.06 97 ARG A C 1
ATOM 758 O O . ARG A 1 97 ? 0.510 8.117 -6.949 1.00 95.06 97 ARG A O 1
ATOM 765 N N . VAL A 1 98 ? -1.164 8.240 -5.459 1.00 95.62 98 VAL A N 1
ATOM 766 C CA . VAL A 1 98 ? -1.184 6.794 -5.171 1.00 95.62 98 VAL A CA 1
ATOM 767 C C . VAL A 1 98 ? -1.576 6.002 -6.421 1.00 95.62 98 VAL A C 1
ATOM 769 O O . VAL A 1 98 ? -0.966 4.983 -6.730 1.00 95.62 98 VAL A O 1
ATOM 772 N N . ARG A 1 99 ? -2.543 6.495 -7.199 1.00 96.31 99 ARG A N 1
ATOM 773 C CA . ARG A 1 99 ? -2.943 5.904 -8.480 1.00 96.31 99 ARG A CA 1
ATOM 774 C C . ARG A 1 99 ? 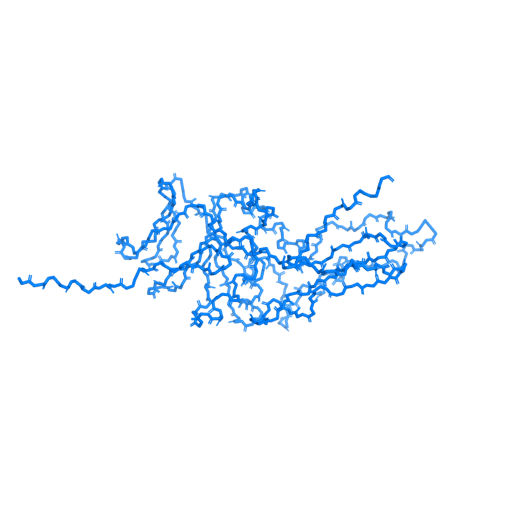-1.807 5.926 -9.500 1.00 96.31 99 ARG A C 1
ATOM 776 O O . ARG A 1 99 ? -1.640 4.937 -10.203 1.00 96.31 99 ARG A O 1
ATOM 783 N N . ALA A 1 100 ? -1.039 7.013 -9.572 1.00 94.69 100 ALA A N 1
ATOM 784 C CA . ALA A 1 100 ? 0.134 7.092 -10.438 1.00 94.69 100 ALA A CA 1
ATOM 785 C C . ALA A 1 100 ? 1.188 6.047 -10.045 1.00 94.69 100 ALA A C 1
ATOM 787 O O . ALA A 1 100 ? 1.690 5.354 -10.917 1.00 94.69 100 ALA A O 1
ATOM 788 N N . VAL A 1 101 ? 1.444 5.861 -8.747 1.00 92.81 101 VAL A N 1
ATOM 789 C CA . VAL A 1 101 ? 2.355 4.818 -8.243 1.00 92.81 101 VAL A CA 1
ATOM 790 C C . VAL A 1 101 ? 1.921 3.425 -8.720 1.00 92.81 101 VAL A C 1
ATOM 792 O O . VAL A 1 101 ? 2.695 2.754 -9.393 1.00 92.81 101 VAL A O 1
ATOM 795 N N . PHE A 1 102 ? 0.652 3.045 -8.519 1.00 94.75 102 PHE A N 1
ATOM 796 C CA . PHE A 1 102 ? 0.113 1.781 -9.048 1.00 94.75 102 PHE A CA 1
ATOM 797 C C . PHE A 1 102 ? 0.189 1.667 -10.575 1.00 94.75 102 PHE A C 1
ATOM 799 O O . PHE A 1 102 ? 0.439 0.586 -11.109 1.00 94.75 102 PHE A O 1
ATOM 806 N N . GLN A 1 103 ? -0.087 2.763 -11.283 1.00 93.69 103 GLN A N 1
ATOM 807 C CA . GLN A 1 103 ? -0.031 2.795 -12.738 1.00 93.69 103 GLN A CA 1
ATOM 808 C C . GLN A 1 103 ? 1.390 2.509 -13.226 1.00 93.69 103 GLN A C 1
ATOM 810 O O . GLN A 1 103 ? 1.564 1.652 -14.085 1.00 93.69 103 GLN A O 1
ATOM 815 N N . GLU A 1 104 ? 2.393 3.174 -12.665 1.00 91.12 104 GLU A N 1
ATOM 816 C CA . GLU A 1 104 ? 3.785 3.010 -13.078 1.00 91.12 104 GLU A CA 1
ATOM 817 C C . GLU A 1 104 ? 4.351 1.645 -12.673 1.00 91.12 104 GLU A C 1
ATOM 819 O O . GLU A 1 104 ? 4.982 0.978 -13.490 1.00 91.12 104 GLU A O 1
ATOM 824 N N . SER A 1 105 ? 4.090 1.173 -11.453 1.00 87.88 105 SER A N 1
ATOM 825 C CA . SER A 1 105 ? 4.728 -0.048 -10.948 1.00 87.88 105 SER A CA 1
ATOM 826 C C . SER A 1 105 ? 4.098 -1.345 -11.444 1.00 87.88 105 SER A C 1
ATOM 828 O O . SER A 1 105 ? 4.814 -2.322 -11.667 1.00 87.88 105 SER A O 1
ATOM 830 N N . LEU A 1 106 ? 2.772 -1.389 -11.612 1.00 88.12 106 LEU A N 1
ATOM 831 C CA . LEU A 1 106 ? 2.080 -2.610 -12.029 1.00 88.12 106 LEU A CA 1
ATOM 832 C C . LEU A 1 106 ? 1.874 -2.665 -13.535 1.00 88.12 106 LEU A C 1
ATOM 834 O O . LEU A 1 106 ? 1.886 -3.733 -14.146 1.00 88.12 106 LEU A O 1
ATOM 838 N N . PHE A 1 107 ? 1.604 -1.507 -14.122 1.00 88.88 107 PHE A N 1
ATOM 839 C CA . PHE A 1 107 ? 1.103 -1.419 -15.478 1.00 88.88 107 PHE A CA 1
ATOM 840 C C . PHE A 1 107 ? 2.084 -0.718 -16.415 1.00 88.88 107 PHE A C 1
ATOM 842 O O . PHE A 1 107 ? 1.896 -0.820 -17.629 1.00 88.88 107 PHE A O 1
ATOM 849 N N . GLY A 1 108 ? 3.113 -0.059 -15.879 1.00 88.25 108 GLY A N 1
ATOM 850 C CA . GLY A 1 108 ? 4.086 0.745 -16.605 1.00 88.25 108 GLY A CA 1
ATOM 851 C C . GLY A 1 108 ? 3.539 2.100 -17.075 1.00 88.25 108 GLY A C 1
ATOM 852 O O . GLY A 1 108 ? 2.348 2.402 -16.894 1.00 88.25 108 GLY A O 1
ATOM 853 N N . PRO A 1 109 ? 4.394 2.900 -17.728 1.00 86.44 109 PRO A N 1
ATOM 854 C CA . PRO A 1 109 ? 4.086 4.275 -18.088 1.00 86.44 109 PRO A CA 1
ATOM 855 C C . PRO A 1 109 ? 2.906 4.383 -19.050 1.00 86.44 109 PRO A C 1
ATOM 857 O O . PRO A 1 109 ? 2.655 3.534 -19.905 1.00 86.44 109 PRO A O 1
ATOM 860 N N . LEU A 1 110 ? 2.155 5.476 -18.926 1.00 83.62 110 LEU A N 1
ATOM 861 C CA . LEU A 1 110 ? 1.064 5.781 -19.858 1.00 83.62 110 LEU A CA 1
ATOM 862 C C . LEU A 1 110 ? 1.560 6.294 -21.215 1.00 83.62 110 LEU A C 1
ATOM 864 O O . LEU A 1 110 ? 0.795 6.319 -22.181 1.00 83.62 110 LEU A O 1
ATOM 868 N N . VAL A 1 111 ? 2.820 6.717 -21.280 1.00 83.25 111 VAL A N 1
ATOM 869 C CA . VAL A 1 111 ? 3.454 7.281 -22.471 1.00 83.25 111 VAL A CA 1
ATOM 870 C C . VAL A 1 111 ? 4.468 6.277 -23.004 1.00 83.25 111 VAL A C 1
ATOM 872 O O . VAL A 1 111 ? 5.153 5.614 -22.230 1.00 83.25 111 VAL A O 1
ATOM 875 N N . ALA A 1 112 ? 4.539 6.153 -24.330 1.00 78.25 112 ALA A N 1
ATOM 876 C CA . ALA A 1 112 ? 5.551 5.328 -24.973 1.00 78.25 112 ALA A CA 1
ATOM 877 C C . ALA A 1 112 ? 6.958 5.884 -24.687 1.00 78.25 112 ALA A C 1
ATOM 879 O O . ALA A 1 112 ? 7.106 7.107 -24.568 1.00 78.25 112 ALA A O 1
ATOM 880 N N . PRO A 1 113 ? 7.978 5.016 -24.598 1.00 80.06 113 PRO A N 1
ATOM 881 C CA . PRO A 1 113 ? 9.348 5.474 -24.456 1.00 80.06 113 PRO A CA 1
ATOM 882 C C . PRO A 1 113 ? 9.742 6.372 -25.637 1.00 80.06 113 PRO A C 1
ATOM 884 O O . PRO A 1 113 ? 9.273 6.160 -26.762 1.00 80.06 113 PRO A O 1
ATOM 887 N N . PRO A 1 114 ? 10.558 7.408 -25.390 1.00 81.81 114 PRO A N 1
ATOM 888 C CA . PRO A 1 114 ? 11.018 8.299 -26.441 1.00 81.81 114 PRO A CA 1
ATOM 889 C C . PRO A 1 114 ? 11.946 7.562 -27.413 1.00 81.81 114 PRO A C 1
ATOM 891 O O . PRO A 1 114 ? 12.643 6.624 -27.033 1.00 81.81 114 PRO A O 1
ATOM 894 N N . ASP A 1 115 ? 12.036 8.055 -28.652 1.00 82.25 115 ASP A N 1
ATOM 895 C CA . ASP A 1 115 ? 12.930 7.484 -29.672 1.00 82.25 115 ASP A CA 1
ATOM 896 C C . ASP A 1 115 ? 14.404 7.450 -29.241 1.00 82.25 115 ASP A C 1
ATOM 898 O O . ASP A 1 115 ? 15.150 6.607 -29.724 1.00 82.25 115 ASP A O 1
ATOM 902 N N . LEU A 1 116 ? 14.795 8.315 -28.298 1.00 85.12 116 LEU A N 1
ATOM 903 C CA . LEU A 1 116 ? 16.139 8.384 -27.716 1.00 85.12 116 LEU A CA 1
ATOM 904 C C . LEU A 1 116 ? 16.555 7.101 -26.968 1.00 85.12 116 LEU A C 1
ATOM 906 O O . LEU A 1 116 ? 17.737 6.914 -26.700 1.00 85.12 116 LEU A O 1
ATOM 910 N N . GLU A 1 117 ? 15.614 6.224 -26.602 1.00 85.50 117 GLU A N 1
ATOM 911 C CA . GLU A 1 117 ? 15.952 4.915 -26.017 1.00 85.50 117 GLU A CA 1
ATOM 912 C C . GLU A 1 117 ? 16.539 3.934 -27.040 1.00 85.50 117 GLU A C 1
ATOM 914 O O . GLU A 1 117 ? 17.106 2.907 -26.663 1.00 85.50 117 GLU A O 1
ATOM 919 N N . PHE A 1 118 ? 16.422 4.246 -28.330 1.00 88.75 118 PHE A N 1
ATOM 920 C CA . PHE A 1 118 ? 16.996 3.470 -29.413 1.00 88.75 118 PHE A CA 1
ATOM 921 C C . PHE A 1 118 ? 18.206 4.195 -29.995 1.00 88.75 118 PHE A C 1
ATOM 923 O O . PHE A 1 118 ? 18.229 5.420 -30.083 1.00 88.75 118 PHE A O 1
ATOM 930 N N . ASP A 1 119 ? 19.198 3.418 -30.427 1.00 89.88 119 ASP A N 1
ATOM 931 C CA . ASP A 1 119 ? 20.294 3.946 -31.236 1.00 89.88 119 ASP A CA 1
ATOM 932 C C . ASP A 1 119 ? 19.738 4.566 -32.534 1.00 89.88 119 ASP A C 1
ATOM 934 O O . ASP A 1 119 ? 18.735 4.078 -33.075 1.00 89.88 119 ASP A O 1
ATOM 938 N N . ASP A 1 120 ? 20.373 5.630 -33.031 1.00 89.31 120 ASP A N 1
ATOM 939 C CA . ASP A 1 120 ? 19.927 6.360 -34.224 1.00 89.31 120 ASP A CA 1
ATOM 940 C C . ASP A 1 120 ? 19.828 5.437 -35.453 1.00 89.31 120 ASP A C 1
ATOM 942 O O . ASP A 1 120 ? 18.917 5.587 -36.273 1.00 89.31 120 ASP A O 1
ATOM 946 N N . ASP A 1 121 ? 20.706 4.431 -35.541 1.00 92.94 121 ASP A N 1
ATOM 947 C CA . ASP A 1 121 ? 20.736 3.456 -36.636 1.00 92.94 121 ASP A CA 1
ATOM 948 C C . ASP A 1 121 ? 19.814 2.243 -36.397 1.00 92.94 121 ASP A C 1
ATOM 950 O O . ASP A 1 121 ? 19.708 1.357 -37.252 1.00 92.94 121 ASP A O 1
ATOM 954 N N . TYR A 1 122 ? 19.122 2.169 -35.252 1.00 91.19 122 TYR A N 1
ATOM 955 C CA . TYR A 1 122 ? 18.232 1.052 -34.931 1.00 91.19 122 TYR A CA 1
ATOM 956 C C . TYR A 1 122 ? 16.902 1.158 -35.707 1.00 91.19 122 TYR A C 1
ATOM 958 O O . TYR A 1 122 ? 16.108 2.073 -35.433 1.00 91.19 122 TYR A O 1
ATOM 966 N N . PRO A 1 123 ? 16.592 0.227 -36.637 1.00 91.75 123 PRO A N 1
ATOM 967 C CA . PRO A 1 123 ? 15.459 0.379 -37.549 1.00 91.75 123 PRO A CA 1
ATOM 968 C C . PRO A 1 123 ? 14.111 0.442 -36.822 1.00 91.75 123 PRO A C 1
ATOM 970 O O . PRO A 1 123 ? 13.806 -0.391 -35.970 1.00 91.75 123 PRO A O 1
ATOM 973 N N . ALA A 1 124 ? 13.287 1.436 -37.164 1.00 88.50 124 ALA A N 1
ATOM 974 C CA . ALA A 1 124 ? 12.019 1.698 -36.478 1.00 88.50 124 ALA A CA 1
ATOM 975 C C . ALA A 1 124 ? 10.962 0.596 -36.663 1.00 88.50 124 ALA A C 1
ATOM 977 O O . ALA A 1 124 ? 10.119 0.398 -35.792 1.00 88.50 124 ALA A O 1
ATOM 978 N N . ASP A 1 125 ? 11.008 -0.136 -37.774 1.00 91.81 125 ASP A N 1
ATOM 979 C CA . ASP A 1 125 ? 10.054 -1.188 -38.136 1.00 91.81 125 ASP A CA 1
ATOM 980 C C . ASP A 1 125 ? 10.219 -2.482 -37.324 1.00 91.81 125 ASP A C 1
ATOM 982 O O . ASP A 1 125 ? 9.277 -3.272 -37.240 1.00 91.81 125 ASP A O 1
ATOM 986 N N . ILE A 1 126 ? 11.383 -2.680 -36.697 1.00 91.38 126 ILE A N 1
ATOM 987 C CA . ILE A 1 126 ? 11.660 -3.822 -35.811 1.00 91.38 126 ILE A CA 1
ATOM 988 C C . ILE A 1 126 ? 11.680 -3.444 -34.324 1.00 91.38 126 ILE A C 1
ATOM 990 O O . ILE A 1 126 ? 11.924 -4.310 -33.481 1.00 91.38 126 ILE A O 1
ATOM 994 N N . ARG A 1 127 ? 11.421 -2.173 -33.981 1.00 90.12 127 ARG A N 1
ATOM 995 C CA . ARG A 1 127 ? 11.327 -1.731 -32.581 1.00 90.12 127 ARG A CA 1
ATOM 996 C C . ARG A 1 127 ? 10.155 -2.428 -31.873 1.00 90.12 127 ARG A C 1
ATOM 998 O O . ARG A 1 127 ? 9.098 -2.619 -32.484 1.00 90.12 127 ARG A O 1
ATOM 1005 N N . PRO A 1 128 ? 10.301 -2.801 -30.588 1.00 88.62 128 PRO A N 1
ATOM 1006 C CA . PRO A 1 128 ? 9.200 -3.357 -29.812 1.00 88.62 128 PRO A CA 1
ATOM 1007 C C . PRO A 1 128 ? 8.006 -2.397 -29.731 1.00 88.62 128 PRO A C 1
ATOM 1009 O O . PRO A 1 128 ? 8.154 -1.217 -29.418 1.00 88.62 128 PRO A O 1
ATOM 1012 N N . ASP A 1 129 ? 6.797 -2.919 -29.946 1.00 88.19 129 ASP A N 1
ATOM 1013 C CA . ASP A 1 129 ? 5.561 -2.197 -29.628 1.00 88.19 129 ASP A CA 1
ATOM 1014 C C . ASP A 1 129 ? 5.258 -2.366 -28.135 1.00 88.19 129 ASP A C 1
ATOM 1016 O O . ASP A 1 129 ? 4.464 -3.226 -27.732 1.00 88.19 129 ASP A O 1
ATOM 1020 N N . PHE A 1 130 ? 5.914 -1.545 -27.311 1.00 85.56 130 PHE A N 1
ATOM 1021 C CA . PHE A 1 130 ? 5.753 -1.571 -25.856 1.00 85.56 130 PHE A CA 1
ATOM 1022 C C . PHE A 1 130 ? 4.299 -1.384 -25.433 1.00 85.56 130 PHE A C 1
ATOM 1024 O O . PHE A 1 130 ? 3.844 -2.018 -24.487 1.00 85.56 130 PHE A O 1
ATOM 1031 N N . ARG A 1 131 ? 3.519 -0.577 -26.161 1.00 85.75 131 ARG A N 1
ATOM 1032 C CA . ARG A 1 131 ? 2.106 -0.361 -25.832 1.00 85.75 131 ARG A CA 1
ATOM 1033 C C . ARG A 1 131 ? 1.305 -1.651 -25.983 1.00 85.75 131 ARG A C 1
ATOM 1035 O O . ARG A 1 131 ? 0.494 -1.973 -25.114 1.00 85.75 131 ARG A O 1
ATOM 1042 N N . ARG A 1 132 ? 1.522 -2.390 -27.073 1.00 88.25 132 ARG A N 1
ATOM 1043 C CA . ARG A 1 132 ? 0.878 -3.691 -27.300 1.00 88.25 132 ARG A CA 1
ATOM 1044 C C . ARG A 1 132 ? 1.353 -4.738 -26.297 1.00 88.25 132 ARG A C 1
ATOM 1046 O O . ARG A 1 132 ? 0.533 -5.507 -25.805 1.00 88.25 132 ARG A O 1
ATOM 1053 N N . GLU A 1 133 ? 2.646 -4.767 -25.989 1.00 89.00 133 GLU A N 1
ATOM 1054 C CA . GLU A 1 133 ? 3.219 -5.691 -25.004 1.00 89.00 133 GLU A CA 1
ATOM 1055 C C . GLU A 1 133 ? 2.662 -5.440 -23.594 1.00 89.00 133 GLU A C 1
ATOM 1057 O O . GLU A 1 133 ? 2.165 -6.361 -22.945 1.00 89.00 133 GLU A O 1
ATOM 1062 N N . MET A 1 134 ? 2.635 -4.183 -23.154 1.00 88.00 134 MET A N 1
ATOM 1063 C CA . MET A 1 134 ? 2.048 -3.786 -21.875 1.00 88.00 134 MET A CA 1
ATOM 1064 C C . MET A 1 134 ? 0.555 -4.117 -21.817 1.00 88.00 134 MET A C 1
ATOM 1066 O O . MET A 1 134 ? 0.093 -4.659 -20.816 1.00 88.00 134 MET A O 1
ATOM 1070 N N . ASP A 1 135 ? -0.215 -3.851 -22.879 1.00 88.31 135 ASP A N 1
ATOM 1071 C CA . ASP A 1 135 ? -1.638 -4.221 -22.911 1.00 88.31 135 ASP A CA 1
ATOM 1072 C C . ASP A 1 135 ? -1.855 -5.741 -22.850 1.00 88.31 135 ASP A C 1
ATOM 1074 O O . ASP A 1 135 ? -2.826 -6.194 -22.246 1.00 88.31 135 ASP A O 1
ATOM 1078 N N . ASN A 1 136 ? -0.938 -6.537 -23.407 1.00 89.69 136 ASN A N 1
ATOM 1079 C CA . ASN A 1 136 ? -0.970 -7.992 -23.283 1.00 89.69 136 ASN A CA 1
ATOM 1080 C C . ASN A 1 136 ? -0.764 -8.448 -21.826 1.00 89.69 136 ASN A C 1
ATOM 1082 O O . ASN A 1 136 ? -1.554 -9.248 -21.327 1.00 89.69 136 ASN A O 1
ATOM 1086 N N . PHE A 1 137 ? 0.233 -7.909 -21.113 1.00 88.62 137 PHE A N 1
ATOM 1087 C CA . PHE A 1 137 ? 0.496 -8.271 -19.708 1.00 88.62 137 PHE A CA 1
ATOM 1088 C C . PHE A 1 137 ? -0.531 -7.719 -18.714 1.00 88.62 137 PHE A C 1
ATOM 1090 O O . PHE A 1 137 ? -0.696 -8.263 -17.623 1.00 88.62 137 PHE A O 1
ATOM 1097 N N . ARG A 1 138 ? -1.280 -6.682 -19.097 1.00 90.75 138 ARG A N 1
ATOM 1098 C CA . ARG A 1 138 ? -2.403 -6.150 -18.313 1.00 90.75 138 ARG A CA 1
ATOM 1099 C C . ARG A 1 138 ? -3.647 -7.038 -18.355 1.00 90.75 138 ARG A C 1
ATOM 1101 O O . ARG A 1 138 ? -4.651 -6.669 -17.756 1.00 90.75 138 ARG A O 1
ATOM 1108 N N . ARG A 1 139 ? -3.654 -8.173 -19.058 1.00 90.19 139 ARG A N 1
ATOM 1109 C CA . ARG A 1 139 ? -4.841 -9.036 -19.161 1.00 90.19 139 ARG A CA 1
ATOM 1110 C C . ARG A 1 139 ? -4.802 -10.166 -18.139 1.00 90.19 139 ARG A C 1
ATOM 1112 O O . ARG A 1 139 ? -3.833 -10.911 -18.047 1.00 90.19 139 ARG A O 1
ATOM 1119 N N . GLY A 1 140 ? -5.885 -10.295 -17.376 1.00 83.38 140 GLY A N 1
ATOM 1120 C CA . GLY A 1 140 ? -6.105 -11.418 -16.473 1.00 83.38 140 GLY A CA 1
ATOM 1121 C C . GLY A 1 140 ? -6.331 -12.731 -17.225 1.00 83.38 140 GLY A C 1
ATOM 1122 O O . GLY A 1 140 ? -6.511 -12.757 -18.442 1.00 83.38 140 GLY A O 1
ATOM 1123 N N . ILE A 1 141 ? -6.385 -13.838 -16.479 1.00 81.00 141 ILE A N 1
ATOM 1124 C CA . ILE A 1 141 ? -6.666 -15.182 -17.027 1.00 81.00 141 ILE A CA 1
ATOM 1125 C C . ILE A 1 141 ? -8.029 -15.225 -17.742 1.00 81.00 141 ILE A C 1
ATOM 1127 O O . ILE A 1 141 ? -8.218 -15.989 -18.683 1.00 81.00 141 ILE A O 1
ATOM 1131 N N . ASP A 1 142 ? -8.975 -14.383 -17.323 1.00 86.06 142 ASP A N 1
ATOM 1132 C CA . ASP A 1 142 ? -10.291 -14.230 -17.947 1.00 86.06 142 ASP A CA 1
ATOM 1133 C C . ASP A 1 142 ? -10.286 -13.307 -19.184 1.00 86.06 142 ASP A C 1
ATOM 1135 O O . ASP A 1 142 ? -11.343 -12.999 -19.734 1.00 86.06 142 ASP A O 1
ATOM 1139 N N . GLY A 1 143 ? -9.109 -12.847 -19.620 1.00 88.12 143 GLY A N 1
ATOM 1140 C CA . GLY A 1 143 ? -8.913 -11.950 -20.759 1.00 88.12 143 GLY A CA 1
ATOM 1141 C C . GLY A 1 143 ? -9.284 -10.491 -20.488 1.00 88.12 143 GLY A C 1
ATOM 1142 O O . GLY A 1 143 ? -9.096 -9.638 -21.367 1.00 88.12 143 GLY A O 1
ATOM 1143 N N . LYS A 1 144 ? -9.794 -10.172 -19.290 1.00 91.38 144 LYS A N 1
ATOM 1144 C CA . LYS A 1 144 ? -10.155 -8.800 -18.927 1.00 91.38 144 LYS A CA 1
ATOM 1145 C C . LYS A 1 144 ? -8.913 -7.989 -18.624 1.00 91.38 144 LYS A C 1
ATOM 1147 O O . LYS A 1 144 ? -7.955 -8.479 -18.033 1.00 91.38 144 LYS A O 1
ATOM 1152 N N . ARG A 1 145 ? -8.958 -6.723 -19.020 1.00 91.81 145 ARG A N 1
ATOM 1153 C CA . ARG A 1 145 ? -7.914 -5.758 -18.703 1.00 91.81 145 ARG A CA 1
ATOM 1154 C C . ARG A 1 145 ? -7.977 -5.425 -17.214 1.00 91.81 145 ARG A C 1
ATOM 1156 O O . ARG A 1 145 ? -9.043 -5.096 -16.699 1.00 91.81 145 ARG A O 1
ATOM 1163 N N . LEU A 1 146 ? -6.844 -5.559 -16.545 1.00 93.81 146 LEU A N 1
ATOM 1164 C CA . LEU A 1 146 ? -6.630 -5.152 -15.171 1.00 93.81 146 LEU A CA 1
ATOM 1165 C C . LEU A 1 146 ? -6.369 -3.648 -15.152 1.00 93.81 146 LEU A C 1
ATOM 1167 O O . LEU A 1 146 ? -5.557 -3.132 -15.917 1.00 93.81 146 LEU A O 1
ATOM 1171 N N . GLU A 1 147 ? -7.064 -2.969 -14.252 1.00 93.56 147 GLU A N 1
ATOM 1172 C CA . GLU A 1 147 ? -6.907 -1.544 -13.966 1.00 93.56 147 GLU A CA 1
ATOM 1173 C C . GLU A 1 147 ? -6.624 -1.363 -12.474 1.00 93.56 147 GLU A C 1
ATOM 1175 O O . GLU A 1 147 ? -6.871 -2.275 -11.680 1.00 93.56 147 GLU A O 1
ATOM 1180 N N . VAL A 1 148 ? -6.185 -0.173 -12.057 1.00 95.38 148 VAL A N 1
ATOM 1181 C CA . VAL A 1 148 ? -5.933 0.116 -10.629 1.00 95.38 148 VAL A CA 1
ATOM 1182 C C . VAL A 1 148 ? -7.181 -0.183 -9.790 1.00 95.38 148 VAL A C 1
ATOM 1184 O O . VAL A 1 148 ? -7.093 -0.836 -8.750 1.00 95.38 148 VAL A O 1
ATOM 1187 N N . ASP A 1 149 ? -8.359 0.172 -10.310 1.00 96.38 149 ASP A N 1
ATOM 1188 C CA . ASP A 1 149 ? -9.646 -0.038 -9.635 1.00 96.38 149 ASP A CA 1
ATOM 1189 C C . ASP A 1 149 ? -10.053 -1.524 -9.522 1.00 96.38 149 ASP A C 1
ATOM 1191 O O . ASP A 1 149 ? -10.988 -1.889 -8.800 1.00 96.38 149 ASP A O 1
ATOM 1195 N N . THR A 1 150 ? -9.338 -2.407 -10.227 1.00 95.31 150 THR A N 1
ATOM 1196 C CA . THR A 1 150 ? -9.491 -3.862 -10.090 1.00 95.31 150 THR A CA 1
ATOM 1197 C C . THR A 1 150 ? -8.866 -4.354 -8.778 1.00 95.31 150 THR A C 1
ATOM 1199 O O . THR A 1 150 ? -9.392 -5.278 -8.158 1.00 95.31 150 THR A O 1
ATOM 1202 N N . LEU A 1 151 ? -7.780 -3.717 -8.322 1.00 96.38 151 LEU A N 1
ATOM 1203 C CA . LEU A 1 151 ? -7.039 -4.082 -7.109 1.00 96.38 151 LEU A CA 1
ATOM 1204 C C . LEU A 1 151 ? -7.443 -3.245 -5.890 1.00 96.38 151 LEU A C 1
ATOM 1206 O O . LEU A 1 151 ? -7.396 -3.733 -4.755 1.00 96.38 151 LEU A O 1
ATOM 1210 N N . VAL A 1 152 ? -7.854 -1.999 -6.123 1.00 97.88 152 VAL A N 1
ATOM 1211 C CA . VAL A 1 152 ? -8.056 -0.990 -5.084 1.00 97.88 152 VAL A CA 1
ATOM 1212 C C . VAL A 1 152 ? -9.375 -0.252 -5.282 1.00 97.88 152 VAL A C 1
ATOM 1214 O O . VAL A 1 152 ? -9.771 0.071 -6.390 1.00 97.88 152 VAL A O 1
ATOM 1217 N N . GLU A 1 153 ? -10.056 0.056 -4.190 1.00 98.19 153 GLU A N 1
ATOM 1218 C CA . GLU A 1 153 ? -11.120 1.054 -4.134 1.00 98.19 153 GLU A CA 1
ATOM 1219 C C . GLU A 1 153 ? -10.653 2.222 -3.267 1.00 98.19 153 GLU A C 1
ATOM 1221 O O . GLU A 1 153 ? -10.198 2.023 -2.141 1.00 98.19 153 GLU A O 1
ATOM 1226 N N . PHE A 1 154 ? -10.765 3.444 -3.775 1.00 98.38 154 PHE A N 1
ATOM 1227 C CA . PHE A 1 154 ? -10.424 4.638 -3.009 1.00 98.38 154 PHE A CA 1
ATOM 1228 C C . PHE A 1 154 ? -11.648 5.157 -2.259 1.00 98.38 154 PHE A C 1
ATOM 1230 O O . PHE A 1 154 ? -12.715 5.348 -2.842 1.00 98.38 154 PHE A O 1
ATOM 1237 N N . VAL A 1 155 ? -11.480 5.410 -0.963 1.00 98.44 155 VAL A N 1
ATOM 1238 C CA . VAL A 1 155 ? -12.489 6.025 -0.099 1.00 98.44 155 VAL A CA 1
ATOM 1239 C C . VAL A 1 155 ? -11.911 7.333 0.417 1.00 98.44 155 VAL A C 1
ATOM 1241 O O . VAL A 1 155 ? -10.925 7.338 1.147 1.00 98.44 155 VAL A O 1
ATOM 1244 N N . ARG A 1 156 ? -12.502 8.459 0.029 1.00 98.25 156 ARG A N 1
ATOM 1245 C CA . ARG A 1 156 ? -12.045 9.774 0.490 1.00 98.25 156 ARG A CA 1
ATOM 1246 C C . ARG A 1 156 ? -12.755 10.163 1.777 1.00 98.25 156 ARG A C 1
ATOM 1248 O O . ARG A 1 156 ? -13.935 9.845 1.945 1.00 98.25 156 ARG A O 1
ATOM 1255 N N . PHE A 1 157 ? -12.056 10.879 2.649 1.00 98.38 157 PHE A N 1
ATOM 1256 C CA . PHE A 1 157 ? -12.713 11.603 3.729 1.00 98.38 157 PHE A CA 1
ATOM 1257 C C . PHE A 1 157 ? -13.636 12.688 3.150 1.00 98.38 157 PHE A C 1
ATOM 1259 O O . PHE A 1 157 ? -13.313 13.350 2.161 1.00 98.38 157 PHE A O 1
ATOM 1266 N N . ASP A 1 158 ? -14.818 12.849 3.744 1.00 97.62 158 ASP A N 1
ATOM 1267 C CA . ASP A 1 158 ? -15.719 13.953 3.418 1.00 97.62 158 ASP A CA 1
ATOM 1268 C C . ASP A 1 158 ? -15.198 15.284 4.018 1.00 97.62 158 ASP A C 1
ATOM 1270 O O . ASP A 1 158 ? -14.244 15.288 4.799 1.00 97.62 158 ASP A O 1
ATOM 1274 N N . PRO A 1 159 ? -15.815 16.443 3.712 1.00 97.00 159 PRO A N 1
ATOM 1275 C CA . PRO A 1 159 ? -15.396 17.730 4.281 1.00 97.00 159 PRO A CA 1
ATOM 1276 C C . PRO A 1 159 ? -15.470 17.834 5.815 1.00 97.00 159 PRO A C 1
ATOM 1278 O O . PRO A 1 159 ? -14.997 18.817 6.380 1.00 97.00 159 PRO A O 1
ATOM 1281 N N . ARG A 1 160 ? -16.090 16.864 6.497 1.00 96.69 160 ARG A N 1
ATOM 1282 C CA . ARG A 1 160 ? -16.145 16.757 7.962 1.00 96.69 160 ARG A CA 1
ATOM 1283 C C . ARG A 1 160 ? -15.104 15.769 8.499 1.00 96.69 160 ARG A C 1
ATOM 1285 O O . ARG A 1 160 ? -15.100 15.495 9.697 1.00 96.69 160 ARG A O 1
ATOM 1292 N N . GLY A 1 161 ? -14.240 15.228 7.640 1.00 97.62 161 GLY A N 1
ATOM 1293 C CA . GLY A 1 161 ? -13.224 14.249 8.003 1.00 97.62 161 GLY A CA 1
ATOM 1294 C C . GLY A 1 161 ? -13.776 12.839 8.213 1.00 97.62 161 GLY A C 1
ATOM 1295 O O . GLY A 1 161 ? -13.123 12.041 8.879 1.00 97.62 161 GLY A O 1
ATOM 1296 N N . LEU A 1 162 ? -14.965 12.513 7.694 1.00 98.12 162 LEU A N 1
ATOM 1297 C CA . LEU A 1 162 ? -15.580 11.192 7.849 1.00 98.12 162 LEU A CA 1
ATOM 1298 C C . LEU A 1 162 ? -15.410 10.351 6.579 1.00 98.12 162 LEU A C 1
ATOM 1300 O O . LEU A 1 162 ? -15.815 10.763 5.493 1.00 98.12 162 LEU A O 1
ATOM 1304 N N . ALA A 1 163 ? -14.873 9.141 6.720 1.00 98.31 163 ALA A N 1
ATOM 1305 C CA . ALA A 1 163 ? -14.832 8.125 5.672 1.00 98.31 163 ALA A CA 1
ATOM 1306 C C . ALA A 1 163 ? -15.761 6.960 6.036 1.00 98.31 163 ALA A C 1
ATOM 1308 O O . ALA A 1 163 ? -15.499 6.209 6.980 1.00 98.31 163 ALA A O 1
ATOM 1309 N N . GLN A 1 164 ? -16.847 6.789 5.277 1.00 97.62 164 GLN A N 1
ATOM 1310 C CA . GLN A 1 164 ? -17.793 5.689 5.479 1.00 97.62 164 GLN A CA 1
ATOM 1311 C C . GLN A 1 164 ? -17.285 4.409 4.803 1.00 97.62 164 GLN A C 1
ATOM 1313 O O . GLN A 1 164 ? -17.041 4.386 3.599 1.00 97.62 164 GLN A O 1
ATOM 1318 N N . LEU A 1 165 ? -17.182 3.317 5.563 1.00 97.00 165 LEU A N 1
ATOM 1319 C CA . LEU A 1 165 ? -16.615 2.035 5.117 1.00 97.00 165 LEU A CA 1
ATOM 1320 C C . LEU A 1 165 ? -17.656 0.907 5.061 1.00 97.00 165 LEU A C 1
ATOM 1322 O O . LEU A 1 165 ? -17.309 -0.276 5.025 1.00 97.00 165 LEU A O 1
ATOM 1326 N N . GLY A 1 166 ? -18.935 1.264 5.007 1.00 93.56 166 GLY A N 1
ATOM 1327 C CA . GLY A 1 166 ? -20.067 0.340 4.967 1.00 93.56 166 GLY A CA 1
ATOM 1328 C C . GLY A 1 166 ? -21.028 0.551 6.137 1.00 93.56 166 GLY A C 1
ATOM 1329 O O . GLY A 1 166 ? -20.807 1.445 6.957 1.00 93.56 166 GLY A O 1
ATOM 1330 N N . PRO A 1 167 ? -22.109 -0.239 6.221 1.00 91.31 167 PRO A N 1
ATOM 1331 C CA . PRO A 1 167 ? -23.060 -0.152 7.323 1.00 91.31 167 PRO A CA 1
ATOM 1332 C C . PRO A 1 167 ? -22.353 -0.469 8.644 1.00 91.31 167 PRO A C 1
ATOM 1334 O O . PRO A 1 167 ? -21.783 -1.548 8.780 1.00 91.31 167 PRO A O 1
ATOM 1337 N N . GLY A 1 168 ? -22.362 0.479 9.582 1.00 93.75 168 GLY A N 1
ATOM 1338 C CA . GLY A 1 168 ? -21.790 0.283 10.917 1.00 93.75 168 GLY A CA 1
ATOM 1339 C C . GLY A 1 168 ? -20.282 0.508 11.040 1.00 93.75 168 GLY A C 1
ATOM 1340 O O . GLY A 1 168 ? -19.786 0.448 12.152 1.00 93.75 168 GLY A O 1
ATOM 1341 N N . LEU A 1 169 ? -19.542 0.830 9.968 1.00 97.69 169 LEU A N 1
ATOM 1342 C CA . LEU A 1 169 ? -18.099 1.101 10.060 1.00 97.69 169 LEU A CA 1
ATOM 1343 C C . LEU A 1 169 ? -17.712 2.428 9.407 1.00 97.69 169 LEU A C 1
ATOM 1345 O O . LEU A 1 169 ? -17.981 2.646 8.223 1.00 97.69 169 LEU A O 1
ATOM 1349 N N . ALA A 1 170 ? -17.006 3.276 10.151 1.00 98.19 170 ALA A N 1
ATOM 1350 C CA .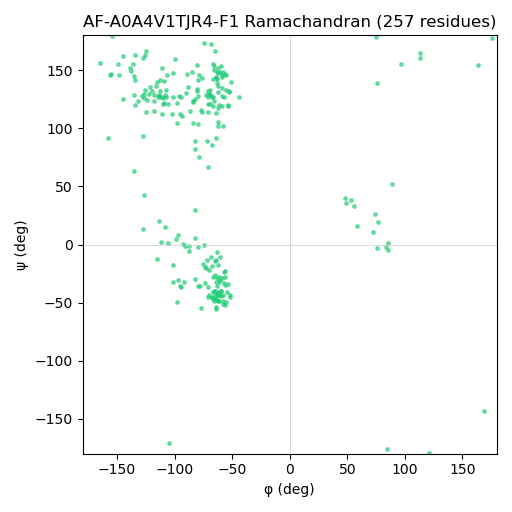 ALA A 1 170 ? -16.411 4.501 9.633 1.00 98.19 170 ALA A CA 1
ATOM 1351 C C . ALA A 1 170 ? -15.063 4.816 10.295 1.00 98.19 170 ALA A C 1
ATOM 1353 O O . ALA A 1 170 ? -14.742 4.310 11.371 1.00 98.19 170 ALA A O 1
ATOM 1354 N N . VAL A 1 171 ? -14.287 5.680 9.645 1.00 98.44 171 VAL A N 1
ATOM 1355 C CA . VAL A 1 171 ? -13.106 6.324 10.231 1.00 98.44 171 VAL A CA 1
ATOM 1356 C C . VAL A 1 171 ? -13.353 7.826 10.246 1.00 98.44 171 VAL A C 1
ATOM 1358 O O . VAL A 1 171 ? -13.721 8.400 9.223 1.00 98.44 171 VAL A O 1
ATOM 1361 N N . GLN A 1 172 ? -13.160 8.453 11.400 1.00 98.12 172 GLN A N 1
ATOM 1362 C CA . GLN A 1 172 ? -13.313 9.889 11.606 1.00 98.12 172 GLN A CA 1
ATOM 1363 C C . GLN A 1 172 ? -11.943 10.507 11.889 1.00 98.12 172 GLN A C 1
ATOM 1365 O O . GLN A 1 172 ? -11.245 10.075 12.803 1.00 98.12 172 GLN A O 1
ATOM 1370 N N . GLN A 1 173 ? -11.563 11.534 11.137 1.00 97.88 173 GLN A N 1
ATOM 1371 C CA . GLN A 1 173 ? -10.417 12.377 11.466 1.00 97.88 173 GLN A CA 1
ATOM 1372 C C . GLN A 1 173 ? -10.734 13.207 12.711 1.00 97.88 173 GLN A C 1
ATOM 1374 O O . GLN A 1 173 ? -11.796 13.830 12.808 1.00 97.88 173 GLN A O 1
ATOM 1379 N N . VAL A 1 174 ? -9.798 13.234 13.652 1.00 96.56 174 VAL A N 1
ATOM 1380 C CA . VAL A 1 174 ? -9.861 14.028 14.882 1.00 96.56 174 VAL A CA 1
ATOM 1381 C C . VAL A 1 174 ? -8.521 14.733 15.109 1.00 96.56 174 VAL A C 1
ATOM 1383 O O . VAL A 1 174 ? -7.512 14.348 14.515 1.00 96.56 174 VAL A O 1
ATOM 1386 N N . PRO A 1 175 ? -8.452 15.768 15.966 1.00 95.75 175 PRO A N 1
ATOM 1387 C CA . PRO A 1 175 ? -7.178 16.402 16.284 1.00 95.75 175 PRO A CA 1
ATOM 1388 C C . PRO A 1 175 ? -6.141 15.376 16.770 1.00 95.75 175 PRO A C 1
ATOM 1390 O O . PRO A 1 175 ? -6.343 14.710 17.783 1.00 95.75 175 PRO A O 1
ATOM 1393 N N . GLY A 1 176 ? -5.034 15.255 16.033 1.00 92.50 176 GLY A N 1
ATOM 1394 C CA . GLY A 1 176 ? -3.928 14.347 16.352 1.00 92.50 176 GLY A CA 1
ATOM 1395 C C . GLY A 1 176 ? -4.073 12.909 15.843 1.00 92.50 176 GLY A C 1
ATOM 1396 O O . GLY A 1 176 ? -3.171 12.110 16.094 1.00 92.50 176 GLY A O 1
ATOM 1397 N N . GLY A 1 177 ? -5.147 12.555 15.128 1.00 95.62 177 GLY A N 1
ATOM 1398 C CA . GLY A 1 177 ? -5.308 11.191 14.628 1.00 95.62 177 GLY A CA 1
ATOM 1399 C C . GLY A 1 177 ? -6.680 10.847 14.076 1.00 95.62 177 GLY A C 1
ATOM 1400 O O . GLY A 1 177 ? -7.351 11.654 13.434 1.00 95.62 177 GLY A O 1
ATOM 1401 N N . TYR A 1 178 ? -7.080 9.609 14.330 1.00 97.75 178 TYR A N 1
ATOM 1402 C CA . TYR A 1 178 ? -8.281 9.000 13.788 1.00 97.75 178 TYR A CA 1
ATOM 1403 C C . TYR A 1 178 ? -9.046 8.248 14.875 1.00 97.75 178 TYR A C 1
ATOM 1405 O O . TYR A 1 178 ? -8.453 7.607 15.747 1.00 97.75 178 TYR A O 1
ATOM 1413 N N . GLU A 1 179 ? -10.369 8.273 14.783 1.00 97.62 179 GLU A N 1
ATOM 1414 C CA . GLU A 1 179 ? -11.262 7.393 15.530 1.00 97.62 179 GLU A CA 1
ATOM 1415 C C . GLU A 1 179 ? -11.872 6.361 14.584 1.00 97.62 179 GLU A C 1
ATOM 1417 O O . GLU A 1 179 ? -12.443 6.703 13.548 1.00 97.62 179 GLU A O 1
ATOM 1422 N N . VAL A 1 180 ? -11.773 5.087 14.951 1.00 97.94 180 VAL A N 1
ATOM 1423 C CA . VAL A 1 180 ? -12.544 4.013 14.322 1.00 97.94 180 VAL A CA 1
ATOM 1424 C C . VAL A 1 180 ? -13.903 3.975 14.997 1.00 97.94 180 VAL A C 1
ATOM 1426 O O . VAL A 1 180 ? -13.975 3.801 16.212 1.00 97.94 180 VAL A O 1
ATOM 1429 N N . VAL A 1 181 ? -14.970 4.124 14.219 1.00 97.12 181 VAL A N 1
ATOM 1430 C CA . VAL A 1 181 ? -16.350 4.128 14.710 1.00 97.12 181 VAL A CA 1
ATOM 1431 C C . VAL A 1 181 ? -17.043 2.848 14.256 1.00 97.12 181 VAL A C 1
ATOM 1433 O O . VAL A 1 181 ? -17.125 2.586 13.054 1.00 97.12 181 VAL A O 1
ATOM 1436 N N . VAL A 1 182 ? -17.545 2.070 15.216 1.00 96.56 182 VAL A N 1
ATOM 1437 C CA . VAL A 1 182 ? -18.324 0.843 14.996 1.00 96.56 182 VAL A CA 1
ATOM 1438 C C . VAL A 1 182 ? -19.720 1.039 15.581 1.00 96.56 182 VAL A C 1
ATOM 1440 O O . VAL A 1 182 ? -19.854 1.389 16.750 1.00 96.56 182 VAL A O 1
ATOM 1443 N N . ASP A 1 183 ? -20.756 0.872 14.759 1.00 94.50 183 ASP A N 1
ATOM 1444 C CA . ASP A 1 183 ? -22.173 1.017 15.131 1.00 94.50 183 ASP A CA 1
ATOM 1445 C C . ASP A 1 183 ? -22.493 2.320 15.896 1.00 94.50 183 ASP A C 1
ATOM 1447 O O . ASP A 1 183 ? -23.334 2.370 16.791 1.00 94.50 183 ASP A O 1
ATOM 1451 N N . GLY A 1 184 ? -21.800 3.404 15.528 1.00 91.94 184 GLY A N 1
ATOM 1452 C CA . GLY A 1 184 ? -21.948 4.737 16.123 1.00 91.94 184 GLY A CA 1
ATOM 1453 C C . GLY A 1 184 ? -21.118 4.987 17.389 1.00 91.94 184 GLY A C 1
ATOM 1454 O O . GLY A 1 184 ? -21.095 6.120 17.868 1.00 91.94 184 GLY A O 1
ATOM 1455 N N . GLY A 1 185 ? -20.417 3.981 17.916 1.00 94.44 185 GLY A N 1
ATOM 1456 C CA . GLY A 1 185 ? -19.509 4.103 19.059 1.00 94.44 185 GLY A CA 1
ATOM 1457 C C . GLY A 1 185 ? -18.036 4.163 18.650 1.00 94.44 185 GLY A C 1
ATOM 1458 O O . GLY A 1 185 ? -17.627 3.536 17.674 1.00 94.44 185 GLY A O 1
ATOM 1459 N N . VAL A 1 186 ? -17.215 4.896 19.408 1.00 96.25 186 VAL A N 1
ATOM 1460 C CA . VAL A 1 186 ? -15.755 4.905 19.211 1.00 96.25 186 VAL A CA 1
ATOM 1461 C C . VAL A 1 186 ? -15.186 3.560 19.657 1.00 96.25 186 VAL A C 1
ATOM 1463 O O . VAL A 1 186 ? -15.218 3.222 20.838 1.00 96.25 186 VAL A O 1
ATOM 1466 N N . HIS A 1 187 ? -14.656 2.811 18.696 1.00 95.56 187 HIS A N 1
ATOM 1467 C CA . HIS A 1 187 ? -14.057 1.494 18.888 1.00 95.56 187 HIS A CA 1
ATOM 1468 C C . HIS A 1 187 ? -12.554 1.570 19.137 1.00 95.56 187 HIS A C 1
ATOM 1470 O O . HIS A 1 187 ? -12.020 0.757 19.871 1.00 95.56 187 HIS A O 1
ATOM 1476 N N . GLY A 1 188 ? -11.847 2.541 18.558 1.00 94.31 188 GLY A N 1
ATOM 1477 C CA . GLY A 1 188 ? -10.404 2.688 18.756 1.00 94.31 188 GLY A CA 1
ATOM 1478 C C . GLY A 1 188 ? -9.896 4.050 18.310 1.00 94.31 188 GLY A C 1
ATOM 1479 O O . GLY A 1 188 ? -10.519 4.701 17.474 1.00 94.31 188 GLY A O 1
ATOM 1480 N N . ARG A 1 189 ? -8.764 4.482 18.873 1.00 96.25 189 ARG A N 1
ATOM 1481 C CA . ARG A 1 189 ? -8.105 5.748 18.528 1.00 96.25 189 ARG A CA 1
ATOM 1482 C C . ARG A 1 189 ? -6.684 5.491 18.070 1.00 96.25 189 ARG A C 1
ATOM 1484 O O . ARG A 1 189 ? -5.935 4.812 18.767 1.00 96.25 189 ARG A O 1
ATOM 1491 N N . VAL A 1 190 ? -6.318 6.054 16.928 1.00 96.56 190 VAL A N 1
ATOM 1492 C CA . VAL A 1 190 ? -5.005 5.859 16.313 1.00 96.56 190 VAL A CA 1
ATOM 1493 C C . VAL A 1 190 ? -4.362 7.220 16.049 1.00 96.56 190 VAL A C 1
ATOM 1495 O O . VAL A 1 190 ? -5.047 8.092 15.515 1.00 96.56 190 VAL A O 1
ATOM 1498 N N . PRO A 1 191 ? -3.086 7.441 16.406 1.00 94.69 191 PRO A N 1
ATOM 1499 C CA . PRO A 1 191 ? -2.374 8.673 16.069 1.00 94.69 191 PRO A CA 1
ATOM 1500 C C . PRO A 1 191 ? -2.292 8.922 14.556 1.00 94.69 191 PRO A C 1
ATOM 1502 O O . PRO A 1 191 ? -2.316 7.984 13.761 1.00 94.69 191 PRO A O 1
ATOM 1505 N N . ALA A 1 192 ? -2.174 10.190 14.155 1.00 92.00 192 ALA A N 1
ATOM 1506 C CA . ALA A 1 192 ? -1.988 10.562 12.748 1.00 92.00 192 ALA A CA 1
ATOM 1507 C C . ALA A 1 192 ? -0.594 10.182 12.225 1.00 92.00 192 ALA A C 1
ATOM 1509 O O . ALA A 1 192 ? -0.439 9.810 11.063 1.00 92.00 192 ALA A O 1
ATOM 1510 N N . GLU A 1 193 ? 0.419 10.303 13.084 1.00 91.94 193 GLU A N 1
ATOM 1511 C CA . GLU A 1 193 ? 1.808 10.017 12.741 1.00 91.94 193 GLU A CA 1
ATOM 1512 C C . GLU A 1 193 ? 2.074 8.508 12.786 1.00 91.94 193 GLU A C 1
ATOM 1514 O O . GLU A 1 193 ? 1.690 7.813 13.729 1.00 91.94 193 GLU A O 1
ATOM 1519 N N . VAL A 1 194 ? 2.751 8.001 11.754 1.00 93.31 194 VAL A N 1
ATOM 1520 C CA . VAL A 1 194 ? 3.189 6.604 11.700 1.00 93.31 194 VAL A CA 1
ATOM 1521 C C . VAL A 1 194 ? 4.456 6.468 12.532 1.00 93.31 194 VAL A C 1
ATOM 1523 O O . VAL A 1 194 ? 5.538 6.853 12.092 1.00 93.31 194 VAL A O 1
ATOM 1526 N N . GLU A 1 195 ? 4.323 5.901 13.727 1.00 89.81 195 GLU A N 1
ATOM 1527 C CA . GLU A 1 195 ? 5.471 5.567 14.564 1.00 89.81 195 GLU A CA 1
ATOM 1528 C C . GLU A 1 195 ? 6.262 4.415 13.931 1.00 89.81 195 GLU A C 1
ATOM 1530 O O . GLU A 1 195 ? 5.697 3.384 13.559 1.00 89.81 195 GLU A O 1
ATOM 1535 N N . LEU A 1 196 ? 7.573 4.610 13.779 1.00 90.19 196 LEU A N 1
ATOM 1536 C CA . LEU A 1 196 ? 8.490 3.651 13.165 1.00 90.19 196 LEU A CA 1
ATOM 1537 C C . LEU A 1 196 ? 9.452 3.103 14.221 1.00 90.19 196 LEU A C 1
ATOM 1539 O O . LEU A 1 196 ? 9.944 3.883 15.040 1.00 90.19 196 LEU A O 1
ATOM 1543 N N . PRO A 1 197 ? 9.796 1.803 14.180 1.00 87.06 197 PRO A N 1
ATOM 1544 C CA . PRO A 1 197 ? 10.701 1.200 15.157 1.00 87.06 197 PRO A CA 1
ATOM 1545 C C . PRO A 1 197 ? 12.073 1.870 15.115 1.00 87.06 197 PRO A C 1
ATOM 1547 O O . PRO A 1 197 ? 12.523 2.284 14.047 1.00 87.06 197 PRO A O 1
ATOM 1550 N N . ASP A 1 198 ? 12.783 1.952 16.237 1.00 82.00 198 ASP A N 1
ATOM 1551 C CA . ASP A 1 198 ? 14.141 2.506 16.270 1.00 82.00 198 ASP A CA 1
ATOM 1552 C C . ASP A 1 198 ? 15.086 1.806 15.285 1.00 82.00 198 ASP A C 1
ATOM 1554 O O . ASP A 1 198 ? 14.983 0.599 15.036 1.00 82.00 198 ASP A O 1
ATOM 1558 N N . ARG A 1 199 ? 16.028 2.568 14.707 1.00 71.06 199 ARG A N 1
ATOM 1559 C CA . ARG A 1 199 ? 17.099 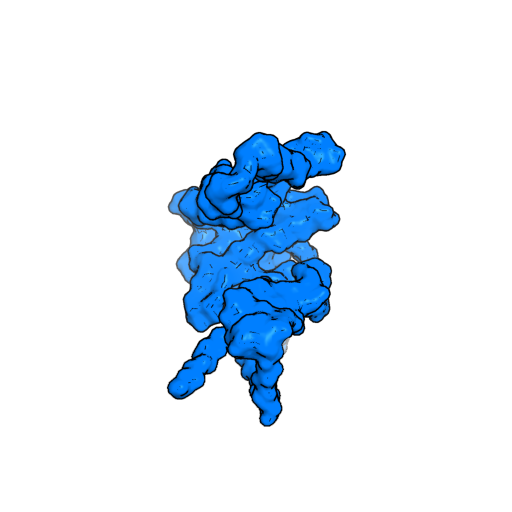1.968 13.902 1.00 71.06 199 ARG A CA 1
ATOM 1560 C C . ARG A 1 199 ? 17.906 1.060 14.821 1.00 71.06 199 ARG A C 1
ATOM 1562 O O . ARG A 1 199 ? 18.521 1.530 15.776 1.00 71.06 199 ARG A O 1
ATOM 1569 N N . ARG A 1 200 ? 17.916 -0.241 14.532 1.00 65.75 200 ARG A N 1
ATOM 1570 C CA . ARG A 1 200 ? 18.868 -1.144 15.173 1.00 65.75 200 ARG A CA 1
ATOM 1571 C C . ARG A 1 200 ? 20.253 -0.753 14.679 1.00 65.75 200 ARG A C 1
ATOM 1573 O O . ARG A 1 200 ? 20.503 -0.823 13.481 1.00 65.75 200 ARG A O 1
ATOM 1580 N N . SER A 1 201 ? 21.135 -0.349 15.586 1.00 57.22 201 SER A N 1
ATOM 1581 C CA . SER A 1 201 ? 22.558 -0.254 15.275 1.00 57.22 201 SER A CA 1
ATOM 1582 C C . SER A 1 201 ? 23.043 -1.660 14.942 1.00 57.22 201 SER A C 1
ATOM 1584 O O . SER A 1 201 ? 23.203 -2.491 15.839 1.00 57.22 201 SER A O 1
ATOM 1586 N N . GLU A 1 202 ? 23.205 -1.966 13.657 1.00 62.47 202 GLU A N 1
ATOM 1587 C CA . GLU A 1 202 ? 23.906 -3.184 13.276 1.00 62.47 202 GLU A CA 1
ATOM 1588 C C . GLU A 1 202 ? 25.362 -3.070 13.740 1.00 62.47 202 GLU A C 1
ATOM 1590 O O . GLU A 1 202 ? 25.952 -1.986 13.775 1.00 62.47 202 GLU A O 1
ATOM 1595 N N . VAL A 1 203 ? 25.933 -4.197 14.163 1.00 62.75 203 VAL A N 1
ATOM 1596 C CA . VAL A 1 203 ? 27.353 -4.255 14.502 1.00 62.75 203 VAL A CA 1
ATOM 1597 C C . VAL A 1 203 ? 28.112 -3.974 13.215 1.00 62.75 203 VAL A C 1
ATOM 1599 O O . VAL A 1 203 ? 28.051 -4.781 12.288 1.00 62.75 203 VAL A O 1
ATOM 1602 N N . VAL A 1 204 ? 28.806 -2.834 13.156 1.00 65.25 204 VAL A N 1
ATOM 1603 C CA . VAL A 1 204 ? 29.693 -2.517 12.036 1.00 65.25 204 VAL A CA 1
ATOM 1604 C C . VAL A 1 204 ? 30.662 -3.691 11.891 1.00 65.25 204 VAL A C 1
ATOM 1606 O O . VAL A 1 204 ? 31.355 -4.017 12.864 1.00 65.25 204 VAL A O 1
ATOM 1609 N N . PRO A 1 205 ? 30.691 -4.373 10.733 1.00 64.38 205 PRO A N 1
ATOM 1610 C CA . PRO A 1 205 ? 31.614 -5.470 10.521 1.00 64.38 205 PRO A CA 1
ATOM 1611 C C . PRO A 1 205 ? 33.035 -4.999 10.829 1.00 64.38 205 PRO A C 1
ATOM 1613 O O . PRO A 1 205 ? 33.465 -3.946 10.365 1.00 64.38 205 PRO A O 1
ATOM 1616 N N . SER A 1 206 ? 33.782 -5.775 11.615 1.00 70.56 206 SER A N 1
ATOM 1617 C CA . SER A 1 206 ? 35.171 -5.438 11.962 1.00 70.56 206 SER A CA 1
ATOM 1618 C C . SER A 1 206 ? 36.109 -5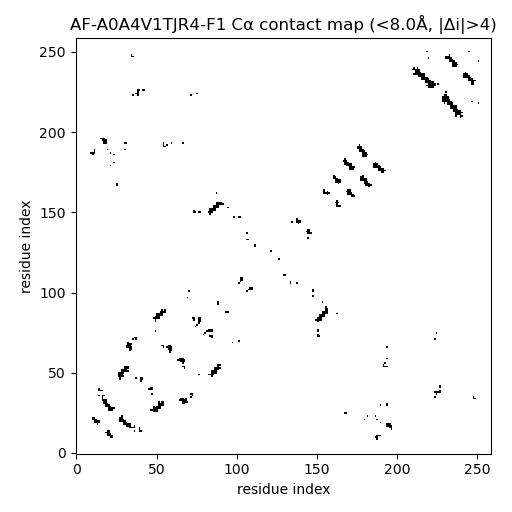.452 10.752 1.00 70.56 206 SER A C 1
ATOM 1620 O O . SER A 1 206 ? 37.233 -4.964 10.828 1.00 70.56 206 SER A O 1
ATOM 1622 N N . THR A 1 207 ? 35.653 -6.025 9.639 1.00 77.62 207 THR A N 1
ATOM 1623 C CA . THR A 1 207 ? 36.359 -6.070 8.363 1.00 77.62 207 THR A CA 1
ATOM 1624 C C . THR A 1 207 ? 35.655 -5.164 7.356 1.00 77.62 207 THR A C 1
ATOM 1626 O O . THR A 1 207 ? 34.452 -5.325 7.141 1.00 77.62 207 THR A O 1
ATOM 1629 N N . PRO A 1 208 ? 36.377 -4.222 6.721 1.00 79.12 208 PRO A N 1
ATOM 1630 C CA . PRO A 1 208 ? 35.803 -3.400 5.669 1.00 79.12 208 PRO A CA 1
ATOM 1631 C C . PRO A 1 208 ? 35.374 -4.285 4.496 1.00 79.12 208 PRO A C 1
ATOM 1633 O O . PRO A 1 208 ? 36.097 -5.196 4.085 1.00 79.12 208 PRO A O 1
ATOM 1636 N N . PHE A 1 209 ? 34.185 -4.018 3.961 1.00 82.00 209 PHE A N 1
ATOM 1637 C CA . PHE A 1 209 ? 33.714 -4.668 2.747 1.00 82.00 209 PHE A CA 1
ATOM 1638 C C . PHE A 1 209 ? 34.592 -4.231 1.569 1.00 82.00 209 PHE A C 1
ATOM 1640 O O . PHE A 1 209 ? 34.765 -3.035 1.342 1.00 82.00 209 PHE A O 1
ATOM 1647 N N . ASN A 1 210 ? 35.147 -5.192 0.826 1.00 84.50 210 ASN A N 1
ATOM 1648 C CA . ASN A 1 210 ? 35.918 -4.908 -0.380 1.00 84.50 210 ASN A CA 1
ATOM 1649 C C . ASN A 1 210 ? 35.017 -5.089 -1.614 1.00 84.50 210 ASN A C 1
ATOM 1651 O O . ASN A 1 210 ? 34.717 -6.239 -1.960 1.00 84.50 210 ASN A O 1
ATOM 1655 N N . PRO A 1 211 ? 34.550 -4.003 -2.255 1.00 85.44 211 PRO A N 1
ATOM 1656 C CA . PRO A 1 211 ? 33.652 -4.112 -3.391 1.00 85.44 211 PRO A CA 1
ATOM 1657 C C . PRO A 1 211 ? 34.351 -4.746 -4.599 1.00 85.44 211 PRO A C 1
ATOM 1659 O O . PRO A 1 211 ? 35.530 -4.477 -4.847 1.00 85.44 211 PRO A O 1
ATOM 1662 N N . PRO A 1 212 ? 33.647 -5.586 -5.377 1.00 86.50 212 PRO A N 1
ATOM 1663 C CA . PRO A 1 212 ? 34.200 -6.114 -6.615 1.00 86.50 212 PRO A CA 1
ATOM 1664 C C . PRO A 1 212 ? 34.408 -4.983 -7.635 1.00 86.50 212 PRO A C 1
ATOM 1666 O O . PRO A 1 212 ? 33.655 -4.011 -7.662 1.00 86.50 212 PRO A O 1
ATOM 1669 N N . SER A 1 213 ? 35.408 -5.128 -8.511 1.00 88.75 213 SER A N 1
ATOM 1670 C CA . SER A 1 213 ? 35.614 -4.199 -9.634 1.00 88.75 213 SER A CA 1
ATOM 1671 C C . SER A 1 213 ? 34.434 -4.215 -10.605 1.00 88.75 213 SER A C 1
ATOM 1673 O O . SER A 1 213 ? 34.049 -3.185 -11.129 1.00 88.75 213 SER A O 1
ATOM 1675 N N . LEU A 1 214 ? 33.825 -5.375 -10.815 1.00 92.25 214 LEU A N 1
ATOM 1676 C CA . LEU A 1 214 ? 32.541 -5.519 -11.480 1.00 92.25 214 LEU A CA 1
ATOM 1677 C C . LEU A 1 214 ? 31.808 -6.664 -10.797 1.00 92.25 214 LEU A C 1
ATOM 1679 O O . LEU A 1 214 ? 32.347 -7.767 -10.684 1.00 92.25 214 LEU A O 1
ATOM 1683 N N . GLY A 1 215 ? 30.595 -6.422 -10.321 1.00 89.31 215 GLY A N 1
ATOM 1684 C CA . GLY A 1 215 ? 29.831 -7.481 -9.676 1.00 89.31 215 GLY A CA 1
ATOM 1685 C C . GLY A 1 215 ? 28.512 -7.022 -9.090 1.00 89.31 215 GLY A C 1
ATOM 1686 O O . GLY A 1 215 ? 28.167 -5.845 -9.120 1.00 89.31 215 GLY A O 1
ATOM 1687 N N . VAL A 1 216 ? 27.779 -7.983 -8.537 1.00 88.44 216 VAL A N 1
ATOM 1688 C CA . VAL A 1 216 ? 26.499 -7.749 -7.869 1.00 88.44 216 VAL A CA 1
ATOM 1689 C C . VAL A 1 216 ? 26.579 -8.301 -6.451 1.00 88.44 216 VAL A C 1
ATOM 1691 O O . VAL A 1 216 ? 26.868 -9.483 -6.263 1.00 88.44 216 VAL A O 1
ATOM 1694 N N . THR A 1 217 ? 26.304 -7.463 -5.452 1.00 88.19 217 THR A N 1
ATOM 1695 C CA . THR A 1 217 ? 26.113 -7.907 -4.063 1.00 88.19 217 THR A CA 1
ATOM 1696 C C . THR A 1 217 ? 24.626 -8.027 -3.787 1.00 88.19 217 THR A C 1
ATOM 1698 O O . THR A 1 217 ? 23.900 -7.044 -3.896 1.00 88.19 217 THR A O 1
ATOM 1701 N N . VAL A 1 218 ? 24.170 -9.213 -3.391 1.00 85.69 218 VAL A N 1
ATOM 1702 C CA . VAL A 1 218 ? 22.768 -9.455 -3.031 1.00 85.69 218 VAL A CA 1
ATOM 1703 C C . VAL A 1 218 ? 22.557 -9.120 -1.550 1.00 85.69 218 VAL A C 1
ATOM 1705 O O . VAL A 1 218 ? 23.126 -9.769 -0.677 1.00 85.69 218 VAL A O 1
ATOM 1708 N N . LEU A 1 219 ? 21.744 -8.100 -1.274 1.00 82.62 219 LEU A N 1
ATOM 1709 C CA . LEU A 1 219 ? 21.347 -7.650 0.069 1.00 82.62 219 LEU A CA 1
ATOM 1710 C C . LEU A 1 219 ? 20.183 -8.479 0.635 1.00 82.62 219 LEU A C 1
ATOM 1712 O O . LEU A 1 219 ? 20.064 -8.680 1.845 1.00 82.62 219 LEU A O 1
ATOM 1716 N N . GLY A 1 220 ? 19.332 -8.982 -0.257 1.00 81.50 220 GLY A N 1
ATOM 1717 C CA . GLY A 1 220 ? 18.215 -9.863 0.048 1.00 81.50 220 GLY A CA 1
ATOM 1718 C C . GLY A 1 220 ? 17.845 -10.674 -1.186 1.00 81.50 220 GLY A C 1
ATOM 1719 O O . GLY A 1 220 ? 17.961 -10.183 -2.306 1.00 81.50 220 GLY A O 1
ATOM 1720 N N . ALA A 1 221 ? 17.416 -11.917 -0.980 1.00 82.31 221 ALA A N 1
ATOM 1721 C CA . ALA A 1 221 ? 17.081 -12.856 -2.055 1.00 82.31 221 ALA A CA 1
ATOM 1722 C C . ALA A 1 221 ? 15.677 -13.466 -1.898 1.00 82.31 221 ALA A C 1
ATOM 1724 O O . ALA A 1 221 ? 15.370 -14.470 -2.535 1.00 82.31 221 ALA A O 1
ATOM 1725 N N . SER A 1 222 ? 14.842 -12.901 -1.018 1.00 82.88 222 SER A N 1
ATOM 1726 C CA . SER A 1 222 ? 13.465 -13.359 -0.819 1.00 82.88 222 SER A CA 1
ATOM 1727 C C . SER A 1 222 ? 12.458 -12.395 -1.457 1.00 82.88 222 SER A C 1
ATOM 1729 O O . SER A 1 222 ? 12.819 -11.483 -2.201 1.00 82.88 222 SER A O 1
ATOM 1731 N N . HIS A 1 223 ? 11.171 -12.583 -1.192 1.00 78.62 223 HIS A N 1
ATOM 1732 C CA . HIS A 1 223 ? 10.078 -11.800 -1.760 1.00 78.62 223 HIS A CA 1
ATOM 1733 C C . HIS A 1 223 ? 9.176 -11.211 -0.669 1.00 78.62 223 HIS A C 1
ATOM 1735 O O . HIS A 1 223 ? 9.151 -11.683 0.468 1.00 78.62 223 HIS A O 1
ATOM 1741 N N . GLY A 1 224 ? 8.362 -10.208 -1.011 1.00 70.12 224 GLY A N 1
ATOM 1742 C CA . GLY A 1 224 ? 7.501 -9.538 -0.026 1.00 70.12 224 GLY A CA 1
ATOM 1743 C C . GLY A 1 224 ? 6.428 -10.430 0.614 1.00 70.12 224 GLY A C 1
ATOM 1744 O O . GLY A 1 224 ? 5.871 -10.057 1.640 1.00 70.12 224 GLY A O 1
ATOM 1745 N N . PHE A 1 225 ? 6.169 -11.621 0.061 1.00 74.50 225 PHE A N 1
ATOM 1746 C CA . PHE A 1 225 ? 5.236 -12.612 0.622 1.00 74.50 225 PHE A CA 1
ATOM 1747 C C . PHE A 1 225 ? 5.886 -13.656 1.544 1.00 74.50 225 PHE A C 1
ATOM 1749 O O . PHE A 1 225 ? 5.195 -14.553 2.018 1.00 74.50 225 PHE A O 1
ATOM 1756 N N . ASP A 1 226 ? 7.201 -13.584 1.767 1.00 78.31 226 ASP A N 1
ATOM 1757 C CA . ASP A 1 226 ? 7.910 -14.453 2.707 1.00 78.31 226 ASP A CA 1
ATOM 1758 C C . ASP A 1 226 ? 8.016 -13.700 4.041 1.00 78.31 226 ASP A C 1
ATOM 1760 O O . ASP A 1 226 ? 8.711 -12.679 4.103 1.00 78.31 226 ASP A O 1
ATOM 1764 N N . PRO A 1 227 ? 7.335 -14.158 5.107 1.00 73.38 227 PRO A N 1
ATOM 1765 C CA . PRO A 1 227 ? 7.351 -13.478 6.400 1.00 73.38 227 PRO A CA 1
ATOM 1766 C C . PRO A 1 227 ? 8.740 -13.385 7.035 1.00 73.38 227 PRO A C 1
ATOM 1768 O O . PRO A 1 227 ? 8.976 -12.477 7.832 1.00 73.38 227 PRO A O 1
ATOM 1771 N N . ALA A 1 228 ? 9.633 -14.329 6.726 1.00 76.69 228 ALA A N 1
ATOM 1772 C CA . ALA A 1 228 ? 10.933 -14.462 7.378 1.00 76.69 228 ALA A CA 1
ATOM 1773 C C . ALA A 1 228 ? 12.085 -13.888 6.539 1.00 76.69 228 ALA A C 1
ATOM 1775 O O . ALA A 1 228 ? 13.065 -13.394 7.098 1.00 76.69 228 ALA A O 1
ATOM 1776 N N . GLY A 1 229 ? 11.988 -13.954 5.212 1.00 74.31 229 GLY A N 1
ATOM 1777 C CA . GLY A 1 229 ? 13.047 -13.519 4.308 1.00 74.31 229 GLY A CA 1
ATOM 1778 C C . GLY A 1 229 ? 13.122 -12.004 4.111 1.00 74.31 229 GLY A C 1
ATOM 1779 O O . GLY A 1 229 ? 12.105 -11.308 4.054 1.00 74.31 229 GLY A O 1
ATOM 1780 N N . LYS A 1 230 ? 14.349 -11.498 3.937 1.00 74.94 230 LYS A N 1
ATOM 1781 C CA . LYS A 1 230 ? 14.598 -10.127 3.465 1.00 74.94 230 LYS A CA 1
ATOM 1782 C C . LYS A 1 230 ? 14.150 -10.005 2.010 1.00 74.94 230 LYS A C 1
ATOM 1784 O O . LYS A 1 230 ? 14.572 -10.811 1.175 1.00 74.94 230 LYS A O 1
ATOM 1789 N N . THR A 1 231 ? 13.306 -9.016 1.717 1.00 74.69 231 THR A N 1
ATOM 1790 C CA . THR A 1 231 ? 12.857 -8.752 0.343 1.00 74.69 231 THR A CA 1
ATOM 1791 C C . THR A 1 231 ? 14.058 -8.493 -0.567 1.00 74.69 231 THR A C 1
ATOM 1793 O O . THR A 1 231 ? 15.107 -8.039 -0.110 1.00 74.69 231 THR A O 1
ATOM 1796 N N . THR A 1 232 ? 13.927 -8.865 -1.842 1.00 80.69 232 THR A N 1
ATOM 1797 C CA . THR A 1 232 ? 15.020 -8.797 -2.810 1.00 80.69 232 THR A CA 1
ATOM 1798 C C . THR A 1 232 ? 15.640 -7.407 -2.833 1.00 80.69 232 THR A C 1
ATOM 1800 O O . THR A 1 232 ? 14.933 -6.405 -2.946 1.00 80.69 232 THR A O 1
ATOM 1803 N N . GLY A 1 233 ? 16.967 -7.367 -2.752 1.00 83.38 233 GLY A N 1
ATOM 1804 C CA . GLY A 1 233 ? 17.735 -6.154 -2.955 1.00 83.38 233 GLY A CA 1
ATOM 1805 C C . GLY A 1 233 ? 19.153 -6.469 -3.401 1.00 83.38 233 GLY A C 1
ATOM 1806 O O . GLY A 1 233 ? 19.713 -7.493 -3.005 1.00 83.38 233 GLY A O 1
ATOM 1807 N N . PHE A 1 234 ? 19.738 -5.618 -4.233 1.00 85.44 234 PHE A N 1
ATOM 1808 C CA . PHE A 1 234 ? 21.095 -5.791 -4.731 1.00 85.44 234 PHE A CA 1
ATOM 1809 C C . PHE A 1 234 ? 21.793 -4.458 -4.996 1.00 85.44 234 PHE A C 1
ATOM 1811 O O . PHE A 1 234 ? 21.157 -3.435 -5.250 1.00 85.44 234 PHE A O 1
ATOM 1818 N N . VAL A 1 235 ? 23.122 -4.508 -4.952 1.00 87.19 235 VAL A N 1
ATOM 1819 C CA . VAL A 1 235 ? 24.029 -3.423 -5.327 1.00 87.19 235 VAL A CA 1
ATOM 1820 C C . VAL A 1 235 ? 24.809 -3.863 -6.554 1.00 87.19 235 VAL A C 1
ATOM 1822 O O . VAL A 1 235 ? 25.417 -4.935 -6.532 1.00 87.19 235 VAL A O 1
ATOM 1825 N N . ILE A 1 236 ? 24.796 -3.048 -7.604 1.00 87.31 236 ILE A N 1
ATOM 1826 C CA . ILE A 1 236 ? 25.648 -3.231 -8.782 1.00 87.31 236 ILE A CA 1
ATOM 1827 C C . ILE A 1 236 ? 26.906 -2.386 -8.603 1.00 87.31 236 ILE A C 1
ATOM 1829 O O . ILE A 1 236 ? 26.821 -1.180 -8.354 1.00 87.31 236 ILE A O 1
ATOM 1833 N N . TRP A 1 237 ? 28.057 -3.035 -8.751 1.00 88.12 237 TRP A N 1
ATOM 1834 C CA . TRP A 1 237 ? 29.376 -2.432 -8.629 1.00 88.12 237 TRP A CA 1
ATOM 1835 C C . TRP A 1 237 ? 30.049 -2.301 -9.988 1.00 88.12 237 TRP A C 1
ATOM 1837 O O . TRP A 1 237 ? 30.105 -3.286 -10.726 1.00 88.12 237 TRP A O 1
ATOM 1847 N N . VAL A 1 238 ? 30.616 -1.129 -10.266 1.00 89.44 238 VAL A N 1
ATOM 1848 C CA . VAL A 1 238 ? 31.538 -0.882 -11.384 1.00 89.44 238 VAL A CA 1
ATOM 1849 C C . VAL A 1 238 ? 32.710 -0.054 -10.865 1.00 89.44 238 VAL A C 1
ATOM 1851 O O . VAL A 1 238 ? 32.526 0.935 -10.163 1.00 89.44 238 VAL A O 1
ATOM 1854 N N . ASP A 1 239 ? 33.929 -0.510 -11.134 1.00 88.12 239 ASP A N 1
ATOM 1855 C CA . ASP A 1 239 ? 35.194 0.034 -10.635 1.00 88.12 239 ASP A CA 1
ATOM 1856 C C . ASP A 1 239 ? 35.201 0.297 -9.118 1.00 88.12 239 ASP A C 1
ATOM 1858 O O . ASP A 1 239 ? 35.720 1.300 -8.626 1.00 88.12 239 ASP A O 1
ATOM 1862 N N . GLY A 1 240 ? 34.593 -0.622 -8.356 1.00 82.88 240 GLY A N 1
ATOM 1863 C CA . GLY A 1 240 ? 34.484 -0.531 -6.898 1.00 82.88 240 GLY A CA 1
ATOM 1864 C C . GLY A 1 240 ? 33.494 0.530 -6.401 1.00 82.88 240 GLY A C 1
ATOM 1865 O O . GLY A 1 240 ? 33.466 0.825 -5.206 1.00 82.88 240 GLY A O 1
ATOM 1866 N N . ARG A 1 241 ? 32.676 1.108 -7.289 1.00 83.56 241 ARG A N 1
ATOM 1867 C CA . ARG A 1 241 ? 31.654 2.116 -6.977 1.00 83.56 241 ARG A CA 1
ATOM 1868 C C . ARG A 1 241 ? 30.253 1.559 -7.159 1.00 83.56 241 ARG A C 1
ATOM 1870 O O . ARG A 1 241 ? 30.031 0.668 -7.971 1.00 83.56 241 ARG A O 1
ATOM 1877 N N . VAL A 1 242 ? 29.313 2.104 -6.392 1.00 81.44 242 VAL A N 1
ATOM 1878 C CA . VAL A 1 242 ? 27.889 1.789 -6.524 1.00 81.44 242 VAL A CA 1
ATOM 1879 C C . VAL A 1 242 ? 27.325 2.527 -7.731 1.00 81.44 242 VAL A C 1
ATOM 1881 O O . VAL A 1 242 ? 27.250 3.754 -7.709 1.00 81.44 242 VAL A O 1
ATOM 1884 N N . GLU A 1 243 ? 26.888 1.777 -8.737 1.00 78.00 243 GLU A N 1
ATOM 1885 C CA . GLU A 1 243 ? 26.194 2.331 -9.908 1.00 78.00 243 GLU A CA 1
ATOM 1886 C C . GLU A 1 243 ? 24.673 2.255 -9.758 1.00 78.00 243 GLU A C 1
ATOM 1888 O O . GLU A 1 243 ? 23.949 3.158 -10.169 1.00 78.00 243 GLU A O 1
ATOM 1893 N N . ALA A 1 244 ? 24.168 1.194 -9.122 1.00 70.81 244 ALA A N 1
ATOM 1894 C CA . ALA A 1 244 ? 22.741 1.029 -8.885 1.00 70.81 244 ALA A CA 1
ATOM 1895 C C . ALA A 1 244 ? 22.464 0.272 -7.588 1.00 70.81 244 ALA A C 1
ATOM 1897 O O . ALA A 1 244 ? 23.182 -0.661 -7.220 1.00 70.81 244 ALA A O 1
ATOM 1898 N N . VAL A 1 245 ? 21.373 0.659 -6.931 1.00 71.44 245 VAL A N 1
ATOM 1899 C CA . VAL A 1 245 ? 20.785 -0.055 -5.798 1.00 71.44 245 VAL A CA 1
ATOM 1900 C C . VAL A 1 245 ? 19.321 -0.301 -6.126 1.00 71.44 245 VAL A C 1
ATOM 1902 O O . VAL A 1 245 ? 18.591 0.640 -6.428 1.00 71.44 245 VAL A O 1
ATOM 1905 N N . ALA A 1 246 ? 18.889 -1.554 -6.055 1.00 65.38 246 ALA A N 1
ATOM 1906 C CA . ALA A 1 246 ? 17.481 -1.924 -6.133 1.00 65.38 246 ALA A CA 1
ATOM 1907 C C . ALA A 1 246 ? 17.103 -2.666 -4.852 1.00 65.38 246 ALA A C 1
ATOM 1909 O O . ALA A 1 246 ? 17.863 -3.525 -4.410 1.00 65.38 246 ALA A O 1
ATOM 1910 N N . GLY A 1 247 ? 15.956 -2.354 -4.248 1.00 59.81 247 GLY A N 1
ATOM 1911 C CA . GLY A 1 247 ? 15.436 -3.086 -3.091 1.00 59.81 247 GLY A CA 1
ATOM 1912 C C . GLY A 1 247 ? 14.344 -2.340 -2.324 1.00 59.81 247 GLY A C 1
ATOM 1913 O O . GLY A 1 247 ? 14.303 -1.114 -2.337 1.00 59.81 247 GLY A O 1
ATOM 1914 N N . ALA A 1 248 ? 13.483 -3.091 -1.631 1.00 53.50 248 ALA A N 1
ATOM 1915 C CA . ALA A 1 248 ? 12.341 -2.587 -0.850 1.00 53.50 248 ALA A CA 1
ATOM 1916 C C . ALA A 1 248 ? 12.717 -2.093 0.571 1.00 53.50 248 ALA A C 1
ATOM 1918 O O . ALA A 1 248 ? 11.896 -2.165 1.477 1.00 53.50 248 ALA A O 1
ATOM 1919 N N . GLU A 1 249 ? 13.951 -1.593 0.731 1.00 47.75 249 GLU A N 1
ATOM 1920 C CA . GLU A 1 249 ? 14.624 -1.085 1.946 1.00 47.75 249 GLU A CA 1
ATOM 1921 C C . GLU A 1 249 ? 15.572 -1.998 2.754 1.00 47.75 249 GLU A C 1
ATOM 1923 O O . GLU A 1 249 ? 15.445 -3.218 2.794 1.00 47.75 249 GLU A O 1
ATOM 1928 N N . HIS A 1 250 ? 16.478 -1.308 3.476 1.00 44.50 250 HIS A N 1
ATOM 1929 C CA . HIS A 1 250 ? 17.706 -1.702 4.197 1.00 44.50 250 HIS A CA 1
ATOM 1930 C C . HIS A 1 250 ? 18.993 -1.679 3.360 1.00 44.50 250 HIS A C 1
ATOM 1932 O O . HIS A 1 250 ? 19.766 -2.634 3.347 1.00 44.50 250 HIS A O 1
ATOM 1938 N N . GLY A 1 251 ? 19.255 -0.548 2.700 1.00 39.69 251 GLY A N 1
ATOM 1939 C CA . GLY A 1 251 ? 20.582 -0.217 2.188 1.00 39.69 251 GLY A CA 1
ATOM 1940 C C . GLY A 1 251 ? 21.009 1.165 2.668 1.00 39.69 251 GLY A C 1
ATOM 1941 O O . GLY A 1 251 ? 20.693 2.153 2.011 1.00 39.69 251 GLY A O 1
ATOM 1942 N N . ASP A 1 252 ? 21.739 1.246 3.784 1.00 36.59 252 ASP A N 1
ATOM 1943 C CA . ASP A 1 252 ? 22.608 2.401 4.040 1.00 36.59 252 ASP A CA 1
ATOM 1944 C C . ASP A 1 252 ? 23.732 2.347 2.995 1.00 36.59 252 ASP A C 1
ATOM 1946 O O . ASP A 1 252 ? 24.797 1.770 3.205 1.00 36.59 252 ASP A O 1
ATOM 1950 N N . ALA A 1 253 ? 23.480 2.914 1.818 1.00 36.97 253 ALA A N 1
ATOM 1951 C CA . ALA A 1 253 ? 24.548 3.312 0.919 1.00 36.97 253 ALA A CA 1
ATOM 1952 C C . ALA A 1 253 ? 25.098 4.645 1.441 1.00 36.97 253 ALA A C 1
ATOM 1954 O O . ALA A 1 253 ? 24.797 5.716 0.906 1.00 36.97 253 ALA A O 1
ATOM 1955 N N . GLU A 1 254 ? 25.877 4.597 2.526 1.00 34.72 254 GLU A N 1
ATOM 1956 C CA . GLU A 1 254 ? 26.721 5.735 2.869 1.00 34.72 254 GLU A CA 1
ATOM 1957 C C . GLU A 1 254 ? 27.653 5.992 1.683 1.00 34.72 254 GLU A C 1
ATOM 1959 O O . GLU A 1 254 ? 28.450 5.141 1.280 1.00 34.72 254 GLU A O 1
ATOM 1964 N N . ARG A 1 255 ? 27.544 7.189 1.097 1.00 33.94 255 ARG A N 1
ATOM 1965 C CA . ARG A 1 255 ? 28.565 7.709 0.192 1.00 33.94 255 ARG A CA 1
ATOM 1966 C C . ARG A 1 255 ? 29.839 7.884 1.010 1.00 33.94 255 ARG A C 1
ATOM 1968 O O . ARG A 1 255 ? 30.053 8.941 1.600 1.00 33.94 255 ARG A O 1
ATOM 1975 N N . GLY A 1 256 ? 30.683 6.859 1.025 1.00 31.28 256 GLY A N 1
ATOM 1976 C CA . GLY A 1 256 ? 32.074 6.996 1.419 1.00 31.28 256 GLY A CA 1
ATOM 1977 C C . GLY A 1 256 ? 32.724 8.030 0.506 1.00 31.28 256 GLY A C 1
ATOM 1978 O O . GLY A 1 256 ? 33.032 7.744 -0.650 1.00 31.28 256 GLY A O 1
ATOM 1979 N N . ARG A 1 257 ? 32.894 9.257 1.008 1.00 28.53 257 ARG A N 1
ATOM 1980 C CA . ARG A 1 257 ? 33.907 10.165 0.475 1.00 28.53 257 ARG A CA 1
ATOM 1981 C C . ARG A 1 257 ? 35.246 9.485 0.722 1.00 28.53 257 ARG A C 1
ATOM 1983 O O . ARG A 1 257 ? 35.696 9.416 1.860 1.00 28.53 257 ARG A O 1
ATOM 1990 N N . VAL A 1 258 ? 35.836 8.958 -0.341 1.00 34.22 258 VAL A N 1
ATOM 1991 C CA . VAL A 1 258 ? 37.286 8.803 -0.396 1.00 34.22 258 VAL A CA 1
ATOM 1992 C C . VAL A 1 258 ? 37.838 10.215 -0.584 1.00 34.22 258 VAL A C 1
ATOM 1994 O O . VAL A 1 258 ? 37.300 10.966 -1.401 1.00 34.22 258 VAL A O 1
ATOM 1997 N N . GLU A 1 259 ? 38.795 10.574 0.270 1.00 33.91 259 GLU A N 1
ATOM 1998 C CA . GLU A 1 259 ? 39.514 11.856 0.278 1.00 33.91 259 GLU A CA 1
ATOM 1999 C C . GLU A 1 259 ? 40.005 12.295 -1.109 1.00 33.91 259 GLU A C 1
ATOM 2001 O O . GLU A 1 259 ? 40.417 11.422 -1.910 1.00 33.91 259 GLU A O 1
#

Solvent-accessible surface area (backbone atoms only — not comparable to full-atom values): 15399 Å² total; per-residue (Å²): 134,83,86,80,77,84,81,69,76,70,48,55,43,78,38,78,67,23,21,37,35,34,74,48,101,89,50,35,37,29,36,32,28,24,59,66,46,65,29,46,28,60,73,72,70,46,77,75,58,47,32,34,38,52,33,87,66,45,55,43,72,97,77,73,38,59,25,51,48,58,60,62,62,28,48,48,32,31,76,73,66,70,36,60,27,35,41,35,35,72,45,73,68,58,48,52,53,56,50,47,51,49,37,45,75,78,62,40,69,96,63,78,83,62,75,84,83,45,61,92,87,56,62,76,92,77,53,83,61,58,70,61,52,42,57,57,74,34,35,46,99,85,66,46,76,65,50,70,73,66,29,37,43,83,42,54,36,43,101,80,32,43,28,80,72,56,94,52,32,33,41,35,57,49,96,73,22,36,34,36,30,46,74,87,39,83,61,35,74,44,66,49,70,64,57,62,61,79,84,75,82,70,80,77,66,93,61,83,85,79,64,46,55,66,44,73,49,75,78,21,87,36,44,78,87,40,72,85,47,51,42,41,20,37,38,35,29,50,79,53,36,84,77,44,77,50,57,80,76,90,74,90,77,72,80,76,79,76,132

Radius of gyration: 22.22 Å; Cα contacts (8 Å, |Δi|>4): 417; chains: 1; bounding box: 63×33×87 Å

Mean predicted aligned error: 8.99 Å

Foldseek 3Di:
DDDDDDPDPAQWDAFQQWWIWGQDPVWIETEWAWFLRVLSCVVVVHDLGLHYEQFPPQADVVVRTGRRPVQLSLCCCCVPVVDAHEYEYADPVRVVVVQVVCCCPVQRDPDDDDPVVDDPPPDPVPDDPVVVVSQVSQADPVRDGHGPVSRYDYFHQDPQQWTDPDPQWIWRDDVQFIFTTGNNDGRHTTGSDIDGDDDDPDDDPPDDDQADLFDKDWPWDDPSPDSPGAHTWIFTHHHRDTPDIDGSDDDPPPPPPDD

Secondary structure (DSSP, 8-state):
----------SEEE-TTSSEEE--TT--EEE-B-TTHHHHHHHTTPPPPSEEE--SSSEETTTTEESB--HHHHHIIIIIT---EEEEES-HHHHHHHHHHHIIIII--SSPPPGGGS-TTS-GGGS--HHHHHHHHTB-TTSPBP-HHHHEEEEEPPTTSEEE-STTEEEEEETTEEEEEETTEEEEEEESS---PPPP-----SS-----SEEEEEEE-B-TT-SSSPBPEEEEEETTEEEEEEESS----------

Sequence (259 aa):
MTSTTPTDPSPVIALPRGGAYVATPHGAIQFGIPPETIKDSMALRLVVPTIYVVPHDLFHRRRGLNVAECEFPAYYNFFLLKRRIRLVIDDASVEARVRAVFQESLFGPLVAPPDLEFDDDYPADIRPDFRREMDNFRRGIDGKRLEVDTLVEFVRFDPRGLAQLGPGLAVQQVPGGYEVVVDGGVHGRVPAEVELPDRRSEVVPSTPFNPPSLGVTVLGASHGFDPAGKTTGFVIWVDGRVEAVAGAEHGDAERGRVE

Nearest PDB structures (foldseek):
  7u2r-assembly1_A-2  TM=6.316E-01  e=1.828E-04  Paenibacillus sp. J14
  8gyg-assembly1_B  TM=5.441E-01  e=2.905E-01  Paraglaciecola sp. T6c
  8k8f-assembly1_A  TM=5.149E-01  e=5.813E+00  synthetic construct
  8hcq-assembly1_A  TM=2.676E-01  e=8.843E+00  Homo sapiens

pLDDT: mean 85.64, std 16.25, range [28.53, 98.62]